Protein AF-A0A4V1CGV4-F1 (afdb_monomer)

pLDDT: mean 85.2, std 17.08, range [27.44, 98.31]

Solvent-accessible surface area (backbone atoms only — not comparable to full-atom values): 11098 Å² total; per-residue (Å²): 136,81,86,70,86,63,87,58,77,38,69,52,77,80,67,78,59,68,70,63,53,83,72,56,55,77,85,48,40,66,44,45,34,58,53,52,54,77,68,88,42,55,67,52,43,20,53,60,32,43,80,71,72,25,55,50,67,65,35,46,76,41,37,68,57,47,49,51,49,44,53,25,51,51,46,49,18,20,52,50,57,74,44,88,54,81,73,57,38,59,52,21,51,51,54,46,53,51,50,46,60,73,43,56,57,37,82,41,85,52,100,91,43,80,41,59,42,42,53,89,70,38,64,60,30,46,41,52,28,39,49,50,48,29,53,77,69,67,49,41,66,28,35,23,28,21,68,48,91,70,42,55,42,45,37,59,40,58,51,94,81,54,72,71,58,48,73,35,60,80,59,54,40,44,52,52,53,51,52,55,52,53,71,70,66,61,73,83,81,80,82,82,130

Secondary structure (DSSP, 8-state):
----------S-GGGT--SS-TT--GGGHHHHHHHHS---SHHHHHHHHHHTT--HHHHHHHHHHHHHHHHHHHHHHHHHTT---HHHHHHHHHHHHHHHHHTT-EEEEETTEEEEEPPTT-HHHHHHHHHHHHHHTT-GGGEEE-S-TTT--EEE--STTS---SS-IIIIIHHHHHHHHHHHSPPP-----

Foldseek 3Di:
DDPPPPDQCPVVVVVPDDLADPQDDPLLSLLSNLLQDDLPDLVSQLVSLVVVVFDSVLSSVCSVLSVLLSVLLLVVQAVLLVNDDPPSNVVSVVSLVVVCVVQVWDWDQDPVGIFTDGDPRDPSSSSSRSCVVCVVVVQSSQFHQAPPPSHRGTHGQSDPVSPDRHRDCVPSVVVVVVVVVVVVPDDDDDDDD

Nearest PDB structures (foldseek):
  3h0n-assembly1_A-2  TM=5.886E-01  e=2.529E-06  Jannaschia sp. CCS1
  8k5a-assembly1_G  TM=2.350E-01  e=1.526E-01  Escherichia phage T4
  5t7z-assembly1_A  TM=4.715E-01  e=3.543E+00  Sorangium cellulosum

Sequence (193 aa):
MRYLLYVFTGNIKGTGMPEHREGTPTELRDLESFLWCDFDTTAAWRKWSEQRRFDSHAAEASFKEAGEVQRALRQLEASNNGITASADVSKAMTTLNHAIEQHALRPRITADGVRMHAGPGDAVGHVLQIAIQAMTTCAWPRFKLCRDPACRASFFDASKNGSKIWCSMELCGSRNKMRRHRGKAAPPTQDVV

Radius of gyration: 18.89 Å; Cα contacts (8 Å, |Δi|>4): 229; chains: 1; bounding box: 39×61×54 Å

Structure (mmCIF, N/CA/C/O backbone):
data_AF-A0A4V1CGV4-F1
#
_entry.id   AF-A0A4V1CGV4-F1
#
loop_
_atom_site.group_PDB
_atom_site.id
_atom_site.type_symbol
_atom_site.label_atom_id
_atom_site.label_alt_id
_atom_site.label_comp_id
_atom_site.label_asym_id
_atom_site.label_entity_id
_atom_site.label_seq_id
_atom_site.pdbx_PDB_ins_code
_atom_site.Cartn_x
_atom_site.Cartn_y
_atom_site.Cartn_z
_atom_site.occupancy
_atom_site.B_iso_or_equiv
_atom_site.auth_seq_id
_atom_site.auth_comp_id
_atom_site.auth_asym_id
_atom_site.auth_atom_id
_atom_site.pdbx_PDB_model_num
ATOM 1 N N . MET A 1 1 ? -7.843 25.648 -1.197 1.00 30.56 1 MET A N 1
ATOM 2 C CA . MET A 1 1 ? -7.750 24.837 0.039 1.00 30.56 1 MET A CA 1
ATOM 3 C C . MET A 1 1 ? -6.944 23.581 -0.265 1.00 30.56 1 MET A C 1
ATOM 5 O O . MET A 1 1 ? -7.449 22.688 -0.928 1.00 30.56 1 MET A O 1
ATOM 9 N N . ARG A 1 2 ? -5.656 23.564 0.103 1.00 27.44 2 ARG A N 1
ATOM 10 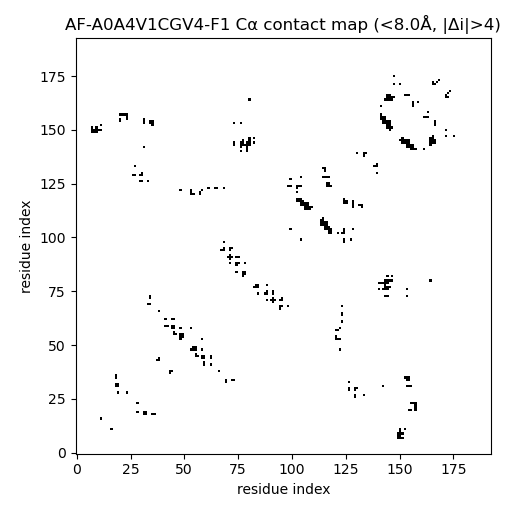C CA . ARG A 1 2 ? -4.752 22.420 -0.089 1.00 27.44 2 ARG A CA 1
ATOM 11 C C . ARG A 1 2 ? -4.984 21.437 1.061 1.00 27.44 2 ARG A C 1
ATOM 13 O O . ARG A 1 2 ? -4.599 21.748 2.184 1.00 27.44 2 ARG A O 1
ATOM 20 N N . TYR A 1 3 ? -5.589 20.280 0.794 1.00 28.45 3 TYR A N 1
ATOM 21 C CA . TYR A 1 3 ? -5.520 19.134 1.704 1.00 28.45 3 TYR A CA 1
ATOM 22 C C . TYR A 1 3 ? -4.088 18.610 1.674 1.00 28.45 3 TYR A C 1
ATOM 24 O O . TYR A 1 3 ? -3.718 17.715 0.920 1.00 28.45 3 TYR A O 1
ATOM 32 N N . LEU A 1 4 ? -3.237 19.265 2.455 1.00 32.44 4 LEU A N 1
ATOM 33 C CA . LEU A 1 4 ? -1.953 18.718 2.816 1.00 32.44 4 LEU A CA 1
ATOM 34 C C . LEU A 1 4 ? -2.239 17.515 3.713 1.00 32.44 4 LEU A C 1
ATOM 36 O O . LEU A 1 4 ? -2.450 17.657 4.916 1.00 32.44 4 LEU A O 1
ATOM 40 N N . LEU A 1 5 ? -2.158 16.321 3.131 1.00 36.44 5 LEU A N 1
ATOM 41 C CA . LEU A 1 5 ? -1.553 15.172 3.802 1.00 36.44 5 LEU A CA 1
ATOM 42 C C . LEU A 1 5 ? -0.088 15.542 4.106 1.00 36.44 5 LEU A C 1
ATOM 44 O O . LEU A 1 5 ? 0.846 14.992 3.531 1.00 36.44 5 LEU A O 1
ATOM 48 N N . TYR A 1 6 ? 0.111 16.571 4.937 1.00 34.34 6 TYR A N 1
ATOM 49 C CA . TYR A 1 6 ? 1.400 16.907 5.504 1.00 34.34 6 TYR A CA 1
ATOM 50 C C . TYR A 1 6 ? 1.761 15.702 6.352 1.00 34.34 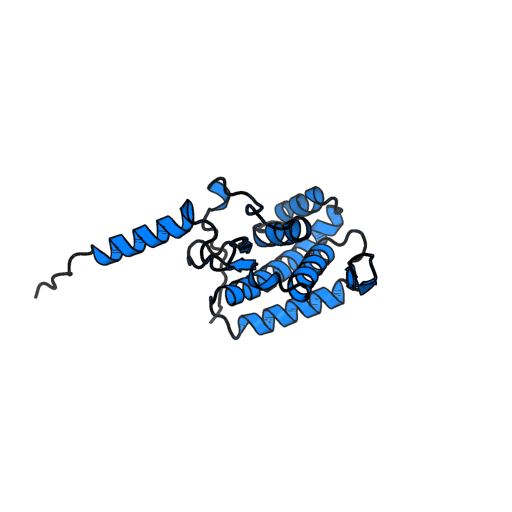6 TYR A C 1
ATOM 52 O O . TYR A 1 6 ? 1.044 15.369 7.296 1.00 34.34 6 TYR A O 1
ATOM 60 N N . VAL A 1 7 ? 2.833 15.041 5.929 1.00 38.91 7 VAL A N 1
ATOM 61 C CA . VAL A 1 7 ? 3.749 14.228 6.721 1.00 38.91 7 VAL A CA 1
ATOM 62 C C . VAL A 1 7 ? 3.581 14.544 8.209 1.00 38.91 7 VAL A C 1
ATOM 64 O O . VAL A 1 7 ? 4.165 15.486 8.732 1.00 38.91 7 VAL A O 1
ATOM 67 N N . PHE A 1 8 ? 2.727 13.784 8.887 1.00 35.81 8 PHE A N 1
ATOM 68 C CA . PHE A 1 8 ? 2.701 13.735 10.338 1.00 35.81 8 PHE A CA 1
ATOM 69 C C . PHE A 1 8 ? 3.146 12.337 10.708 1.00 35.81 8 PHE A C 1
ATOM 71 O O . PHE A 1 8 ? 2.354 11.418 10.917 1.00 35.81 8 PHE A O 1
ATOM 78 N N . THR A 1 9 ? 4.467 12.213 10.763 1.00 41.56 9 THR A N 1
ATOM 79 C CA . THR A 1 9 ? 5.202 11.215 11.523 1.00 41.56 9 THR A CA 1
ATOM 80 C C . THR A 1 9 ? 4.837 11.385 12.998 1.00 41.56 9 THR A C 1
ATOM 82 O O . THR A 1 9 ? 5.609 11.858 13.829 1.00 41.56 9 THR A O 1
ATOM 85 N N . GLY A 1 10 ? 3.630 10.962 13.384 1.00 39.31 10 GLY A N 1
ATOM 86 C CA . GLY A 1 10 ? 3.496 10.411 14.724 1.00 39.31 10 GLY A CA 1
ATOM 87 C C . GLY A 1 10 ? 4.587 9.354 14.809 1.00 39.31 10 GLY A C 1
ATOM 88 O O . GLY A 1 10 ? 4.567 8.429 14.012 1.00 39.31 10 GLY A O 1
ATOM 89 N N . ASN A 1 11 ? 5.600 9.560 15.645 1.0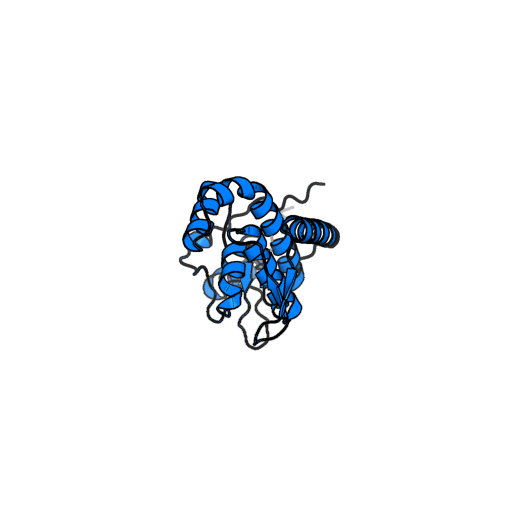0 46.00 11 ASN A N 1
ATOM 90 C CA . ASN A 1 11 ? 6.844 8.792 15.676 1.00 46.00 11 ASN A CA 1
ATOM 91 C C . ASN A 1 11 ? 6.617 7.358 16.205 1.00 46.00 11 ASN A C 1
ATOM 93 O O . ASN A 1 11 ? 7.129 6.959 17.242 1.00 46.00 11 ASN A O 1
ATOM 97 N N . ILE A 1 12 ? 5.771 6.587 15.524 1.00 50.09 12 ILE A N 1
ATOM 98 C CA . ILE A 1 12 ? 5.452 5.187 15.815 1.00 50.09 12 ILE A CA 1
ATOM 99 C C . ILE A 1 12 ? 6.592 4.264 15.391 1.00 50.09 12 ILE A C 1
ATOM 101 O O . ILE A 1 12 ? 6.723 3.176 15.943 1.00 50.09 12 ILE A O 1
ATOM 105 N N . LYS A 1 13 ? 7.468 4.688 14.478 1.00 52.56 13 LYS A N 1
ATO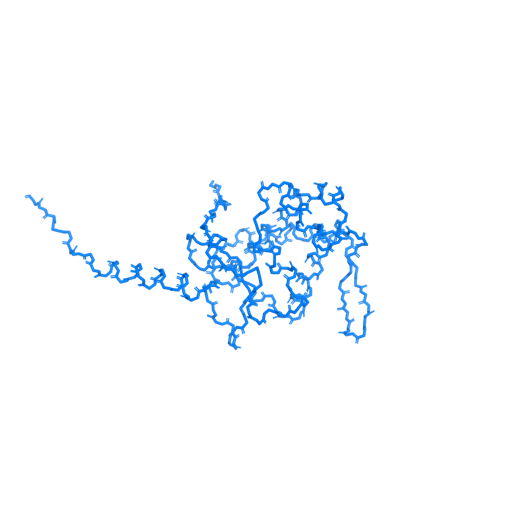M 106 C CA . LYS A 1 13 ? 8.669 3.914 14.137 1.00 52.56 13 LYS A CA 1
ATOM 107 C C . LYS A 1 13 ? 9.662 3.830 15.295 1.00 52.56 13 LYS A C 1
ATOM 109 O O . LYS A 1 13 ? 10.283 2.791 15.471 1.00 52.56 13 LYS A O 1
ATOM 114 N N . GLY A 1 14 ? 9.724 4.853 16.152 1.00 50.41 14 GLY A N 1
ATOM 115 C CA . GLY A 1 14 ? 10.501 4.822 17.395 1.00 50.41 14 GLY A CA 1
ATO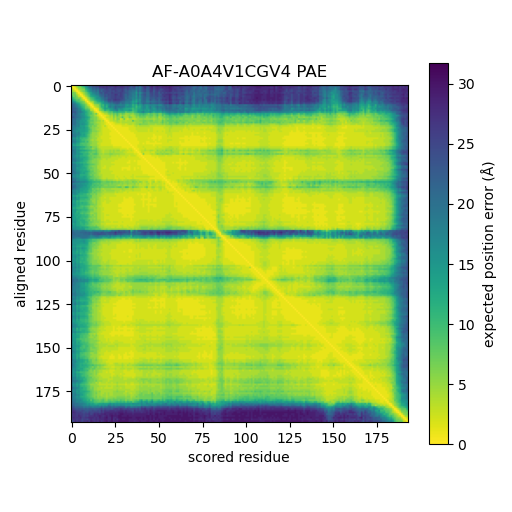M 116 C C . GLY A 1 14 ? 9.898 3.966 18.520 1.00 50.41 14 GLY A C 1
ATOM 117 O O . GLY A 1 14 ? 10.511 3.851 19.573 1.00 50.41 14 GLY A O 1
ATOM 118 N N . THR A 1 15 ? 8.713 3.367 18.331 1.00 55.69 15 THR A N 1
ATOM 119 C CA . THR A 1 15 ? 8.006 2.606 19.388 1.00 55.69 15 THR A CA 1
ATOM 120 C C . THR A 1 15 ? 8.271 1.097 19.367 1.00 55.69 15 THR A C 1
ATOM 122 O O . THR A 1 15 ? 7.591 0.355 20.068 1.00 55.69 15 THR A O 1
ATOM 125 N N . GLY A 1 16 ? 9.229 0.624 18.558 1.00 61.12 16 GLY A N 1
ATOM 126 C CA . GLY A 1 16 ? 9.541 -0.810 18.433 1.00 61.12 16 GLY A CA 1
ATOM 127 C C . GLY A 1 16 ? 8.468 -1.617 17.694 1.00 61.12 16 GLY A C 1
ATOM 128 O O . GLY A 1 16 ? 8.422 -2.840 17.787 1.00 61.12 16 GLY A O 1
ATOM 129 N N . MET A 1 17 ? 7.580 -0.936 16.971 1.00 68.25 17 MET A N 1
ATOM 130 C CA . MET A 1 17 ? 6.478 -1.573 16.271 1.00 68.25 17 MET A CA 1
ATOM 131 C C . MET A 1 17 ? 6.982 -2.275 14.996 1.00 68.25 17 MET A C 1
ATOM 133 O O . MET A 1 17 ? 7.655 -1.620 14.195 1.00 68.25 17 MET A O 1
ATOM 137 N N . PRO A 1 18 ? 6.669 -3.571 14.781 1.00 74.19 18 PRO A N 1
ATOM 138 C CA . PRO A 1 18 ? 7.222 -4.311 13.654 1.00 74.19 18 PRO A CA 1
ATOM 139 C C . PRO A 1 18 ? 6.697 -3.775 12.319 1.00 74.19 18 PRO A C 1
ATOM 141 O O . PRO A 1 18 ? 5.576 -3.263 12.232 1.00 74.19 18 PRO A O 1
ATOM 144 N N . GLU A 1 19 ? 7.528 -3.924 11.285 1.00 74.44 19 GLU A N 1
ATOM 145 C CA . GLU A 1 19 ? 7.207 -3.598 9.890 1.00 74.44 19 GLU A CA 1
ATOM 146 C C . GLU A 1 19 ? 5.991 -4.387 9.395 1.00 74.44 19 GLU A C 1
ATOM 148 O O . GLU A 1 19 ? 5.113 -3.819 8.751 1.00 74.44 19 GLU A O 1
ATOM 153 N N . HIS A 1 20 ? 5.898 -5.667 9.772 1.00 83.50 20 HIS A N 1
ATOM 154 C CA . HIS A 1 20 ? 4.748 -6.515 9.474 1.00 83.50 20 HIS A CA 1
ATOM 155 C C . HIS A 1 20 ? 3.902 -6.758 10.712 1.00 83.50 20 HIS A C 1
ATOM 157 O O . HIS A 1 20 ? 4.421 -7.027 11.801 1.00 83.50 20 HIS A O 1
ATOM 163 N N . ARG A 1 21 ? 2.581 -6.712 10.543 1.00 83.12 21 ARG A N 1
ATOM 164 C CA . ARG A 1 21 ? 1.657 -7.092 11.611 1.00 83.12 21 ARG A CA 1
ATOM 165 C C . ARG A 1 21 ? 1.650 -8.604 11.754 1.00 83.12 21 ARG A C 1
ATOM 167 O O . ARG A 1 21 ? 1.748 -9.353 10.782 1.00 83.12 21 ARG A O 1
ATOM 174 N N . GLU A 1 22 ? 1.497 -9.056 12.992 1.00 84.75 22 GLU A N 1
ATOM 175 C CA . GLU A 1 22 ? 1.228 -10.463 13.244 1.00 84.75 22 GLU A CA 1
ATOM 176 C C . GLU A 1 22 ? -0.024 -10.887 12.459 1.00 84.75 22 GLU A C 1
ATOM 178 O O . GLU A 1 22 ? -1.073 -10.240 12.539 1.00 84.75 22 GLU A O 1
ATOM 183 N N . GLY A 1 23 ? 0.115 -11.954 11.670 1.00 88.94 23 GLY A N 1
ATOM 184 C CA . GLY A 1 23 ? -0.954 -12.485 10.829 1.00 88.94 23 GLY A CA 1
ATOM 185 C C . GLY A 1 23 ? -1.069 -11.877 9.427 1.00 88.94 23 GLY A C 1
ATOM 186 O O . GLY A 1 23 ? -1.968 -12.288 8.697 1.00 88.94 23 GLY A O 1
ATOM 187 N N . THR A 1 24 ? -0.189 -10.956 9.007 1.00 93.88 24 THR A N 1
ATOM 188 C CA . THR A 1 24 ? -0.139 -10.535 7.595 1.00 93.88 24 THR A CA 1
ATOM 189 C C . THR A 1 24 ? 0.343 -11.697 6.711 1.00 93.88 24 THR A C 1
ATOM 191 O O . THR A 1 24 ? 1.456 -12.203 6.943 1.00 93.88 24 THR A O 1
ATOM 194 N N . PRO A 1 25 ? -0.445 -12.115 5.694 1.00 95.50 25 PRO A N 1
ATOM 195 C CA . PRO A 1 25 ? -0.035 -13.136 4.732 1.00 95.50 25 PRO A CA 1
ATOM 196 C C . PRO A 1 25 ? 1.287 -12.772 4.058 1.00 95.50 25 PRO A C 1
ATOM 198 O O . PRO A 1 25 ? 1.520 -11.607 3.731 1.00 95.50 25 PRO A O 1
ATOM 201 N N . THR A 1 26 ? 2.169 -13.752 3.868 1.00 94.31 26 THR A N 1
ATOM 202 C CA . THR A 1 26 ? 3.540 -13.524 3.384 1.00 94.31 26 THR A CA 1
ATOM 203 C C . THR A 1 26 ? 3.561 -12.812 2.032 1.00 94.31 26 THR A C 1
ATOM 205 O O . THR A 1 26 ? 4.351 -11.895 1.834 1.00 94.31 26 THR A O 1
ATOM 208 N N . GLU A 1 27 ? 2.646 -13.167 1.138 1.00 93.25 27 GLU A N 1
ATOM 209 C CA . GLU A 1 27 ? 2.471 -12.578 -0.188 1.00 93.25 27 GLU A CA 1
ATOM 210 C C . GLU A 1 27 ? 2.030 -11.104 -0.166 1.00 93.25 27 GLU A C 1
ATOM 212 O O . GLU A 1 27 ? 2.154 -10.413 -1.171 1.00 93.25 27 GLU A O 1
ATOM 217 N N . LEU A 1 28 ? 1.550 -10.603 0.977 1.00 96.69 28 LEU A N 1
ATOM 218 C CA . LEU A 1 28 ? 1.101 -9.221 1.172 1.00 96.69 28 LEU A CA 1
ATOM 219 C C . LEU A 1 28 ? 2.104 -8.363 1.959 1.00 96.69 28 LEU A C 1
ATOM 221 O O . LEU A 1 28 ? 1.916 -7.151 2.085 1.00 96.69 28 LEU A O 1
ATOM 225 N N . ARG A 1 29 ? 3.169 -8.969 2.497 1.00 95.50 29 ARG A N 1
ATOM 226 C CA . ARG A 1 29 ? 4.108 -8.305 3.413 1.00 95.50 29 ARG A CA 1
ATOM 227 C C . ARG A 1 29 ? 4.862 -7.152 2.773 1.00 95.50 29 ARG A C 1
ATOM 229 O O . ARG A 1 29 ? 5.025 -6.122 3.416 1.00 95.50 29 ARG A O 1
ATOM 236 N N . ASP A 1 30 ? 5.278 -7.285 1.519 1.00 96.25 30 ASP A N 1
ATOM 237 C CA . ASP A 1 30 ? 5.987 -6.205 0.827 1.00 96.25 30 ASP A CA 1
ATOM 238 C C . ASP A 1 30 ? 5.107 -4.979 0.605 1.00 96.25 30 ASP A C 1
ATOM 240 O O . ASP A 1 30 ? 5.575 -3.858 0.786 1.00 96.25 30 ASP A O 1
ATOM 244 N N . LEU A 1 31 ? 3.822 -5.178 0.306 1.00 97.75 31 LEU A N 1
ATOM 245 C CA . LEU A 1 31 ? 2.863 -4.083 0.228 1.00 97.75 31 LEU A CA 1
ATOM 246 C C . LEU A 1 31 ? 2.642 -3.439 1.601 1.00 97.75 31 LEU A C 1
ATOM 248 O O . LEU A 1 31 ? 2.660 -2.217 1.708 1.00 97.75 31 LEU A O 1
ATOM 252 N N . GLU A 1 32 ? 2.476 -4.237 2.661 1.00 95.38 32 GLU A N 1
ATOM 253 C CA . GLU A 1 32 ? 2.348 -3.698 4.021 1.00 95.38 32 GLU A CA 1
ATOM 254 C C . GLU A 1 32 ? 3.580 -2.878 4.423 1.00 95.38 32 GLU A C 1
ATOM 256 O O . GLU A 1 32 ? 3.438 -1.754 4.900 1.00 95.38 32 GLU A O 1
ATOM 261 N N . SER A 1 33 ? 4.777 -3.411 4.183 1.00 94.50 33 SER A N 1
ATOM 262 C CA . SER A 1 33 ? 6.041 -2.713 4.418 1.00 94.50 33 SER A CA 1
ATOM 263 C C . SER A 1 33 ? 6.121 -1.408 3.641 1.00 94.50 33 SER A C 1
ATOM 265 O O . SER A 1 33 ? 6.412 -0.360 4.216 1.00 94.50 33 SER A O 1
ATOM 267 N N . PHE A 1 34 ? 5.828 -1.460 2.340 1.00 96.38 34 PHE A N 1
ATOM 268 C CA . PHE A 1 34 ? 5.840 -0.290 1.481 1.00 96.38 34 PHE A CA 1
ATOM 269 C C . PHE A 1 34 ? 4.925 0.805 2.028 1.00 96.38 34 PHE A C 1
ATOM 271 O O . PHE A 1 34 ? 5.336 1.954 2.096 1.00 96.38 34 PHE A O 1
ATOM 278 N N . LEU A 1 35 ? 3.711 0.465 2.462 1.00 94.81 35 LEU A N 1
ATOM 279 C CA . LEU A 1 35 ? 2.740 1.424 2.999 1.00 94.81 35 LEU A CA 1
ATOM 280 C C . LEU A 1 35 ? 3.111 1.921 4.405 1.00 94.81 35 LEU A C 1
ATOM 282 O O . LEU A 1 35 ? 2.800 3.056 4.769 1.00 94.81 35 LEU A O 1
ATOM 286 N N . TRP A 1 36 ? 3.788 1.079 5.187 1.00 90.19 36 TRP A N 1
ATOM 287 C CA . TRP A 1 36 ? 4.284 1.375 6.529 1.00 90.19 36 TRP A CA 1
ATOM 288 C C . TRP A 1 36 ? 5.511 2.304 6.540 1.00 90.19 36 TRP A C 1
ATOM 290 O O . TRP A 1 36 ? 5.672 3.129 7.448 1.00 90.19 36 TRP A O 1
ATOM 300 N N . CYS A 1 37 ? 6.405 2.164 5.562 1.00 87.81 37 CYS A N 1
ATOM 301 C CA . CYS A 1 37 ? 7.614 2.970 5.442 1.00 87.81 37 CYS A CA 1
ATOM 302 C C . CYS A 1 37 ? 7.302 4.445 5.121 1.00 87.81 37 CYS A C 1
ATOM 304 O O . CYS A 1 37 ? 6.250 4.797 4.610 1.00 87.81 37 CYS A O 1
ATOM 306 N N . ASP A 1 38 ? 8.247 5.330 5.436 1.00 82.62 38 ASP A N 1
ATOM 307 C CA . ASP A 1 38 ? 8.175 6.763 5.128 1.00 82.62 38 ASP A CA 1
ATOM 308 C C . ASP A 1 38 ? 9.345 6.964 4.180 1.00 82.62 38 ASP A C 1
ATOM 310 O O . ASP A 1 38 ? 10.506 6.803 4.571 1.00 82.62 38 ASP A O 1
ATOM 314 N N . PHE A 1 39 ? 9.032 7.202 2.915 1.00 86.19 39 PHE A N 1
ATOM 315 C CA . PHE A 1 39 ? 10.027 7.431 1.880 1.00 86.19 39 PHE A CA 1
ATOM 316 C C . PHE A 1 39 ? 10.290 8.930 1.763 1.00 86.19 39 PHE A C 1
ATOM 318 O O . PHE A 1 39 ? 10.023 9.550 0.740 1.00 86.19 39 PHE A O 1
ATOM 325 N N . ASP A 1 40 ? 10.814 9.515 2.840 1.00 83.62 40 ASP A N 1
ATOM 326 C CA . ASP A 1 40 ? 11.127 10.949 2.897 1.00 83.62 40 ASP A CA 1
ATOM 327 C C . ASP A 1 40 ? 12.429 11.289 2.151 1.00 83.62 40 ASP A C 1
ATOM 329 O O . ASP A 1 40 ? 12.727 12.452 1.890 1.00 83.62 40 ASP A O 1
ATOM 333 N N . THR A 1 41 ? 13.221 10.269 1.802 1.00 89.06 41 THR A N 1
ATOM 334 C CA . THR A 1 41 ? 14.487 10.415 1.079 1.00 89.06 41 THR A CA 1
ATOM 335 C C . THR A 1 41 ? 14.669 9.305 0.051 1.00 89.06 41 THR A C 1
ATOM 337 O O . THR A 1 41 ? 14.264 8.159 0.273 1.00 89.06 41 THR A O 1
ATOM 340 N N . THR A 1 42 ? 15.385 9.616 -1.029 1.00 92.25 42 THR A N 1
ATOM 341 C CA . THR A 1 42 ? 15.827 8.634 -2.029 1.00 92.25 42 THR A CA 1
ATOM 342 C C . THR A 1 42 ? 16.607 7.482 -1.392 1.00 92.25 42 THR A C 1
ATOM 344 O O . THR A 1 42 ? 16.447 6.331 -1.783 1.00 92.25 42 THR A O 1
ATOM 347 N N . ALA A 1 43 ? 17.410 7.760 -0.357 1.00 91.19 43 ALA A N 1
ATOM 348 C CA . ALA A 1 43 ? 18.179 6.738 0.351 1.00 91.19 43 ALA A CA 1
ATOM 349 C C . ALA A 1 43 ? 17.293 5.717 1.083 1.00 91.19 43 ALA A C 1
ATOM 351 O O . ALA A 1 43 ? 17.604 4.526 1.077 1.00 91.19 43 ALA A O 1
ATOM 352 N N . ALA A 1 44 ? 16.179 6.158 1.678 1.00 90.31 44 ALA A N 1
ATOM 353 C CA . ALA A 1 44 ? 15.222 5.257 2.318 1.00 90.31 44 ALA A CA 1
ATOM 354 C C . ALA A 1 44 ? 14.561 4.318 1.296 1.00 90.31 44 ALA A C 1
ATOM 356 O O . ALA A 1 44 ? 14.441 3.120 1.551 1.00 90.31 44 ALA A O 1
ATOM 357 N N . TRP A 1 45 ? 14.187 4.846 0.127 1.00 93.44 45 TRP A N 1
ATOM 358 C CA . TRP A 1 45 ? 13.622 4.051 -0.966 1.00 93.44 45 TRP A CA 1
ATOM 359 C C . TRP A 1 45 ? 14.630 3.061 -1.558 1.00 93.44 45 TRP A C 1
ATOM 361 O O . TRP A 1 45 ? 14.312 1.881 -1.721 1.00 93.44 45 TRP A O 1
ATOM 371 N N . ARG A 1 46 ? 15.870 3.505 -1.797 1.00 93.88 46 ARG A N 1
ATOM 372 C CA . ARG A 1 46 ? 16.963 2.646 -2.270 1.00 93.88 46 ARG A CA 1
ATOM 373 C C . ARG A 1 46 ? 17.183 1.463 -1.329 1.00 93.88 46 ARG A C 1
ATOM 375 O O . ARG A 1 46 ? 17.154 0.319 -1.765 1.00 93.88 46 ARG A O 1
ATOM 382 N N . LYS A 1 47 ? 17.290 1.731 -0.024 1.00 92.19 47 LYS A N 1
ATOM 383 C CA . LYS A 1 47 ? 17.469 0.693 1.000 1.00 92.19 47 LYS A CA 1
ATOM 384 C C . LYS A 1 47 ? 16.314 -0.314 1.021 1.00 92.19 47 LYS A C 1
ATOM 386 O O . LYS A 1 47 ? 16.551 -1.516 1.101 1.00 92.19 47 LYS A O 1
ATOM 391 N N . TRP A 1 48 ? 15.069 0.163 0.958 1.00 93.56 48 TRP A N 1
ATOM 392 C CA . TRP A 1 48 ? 13.886 -0.707 0.919 1.00 93.56 48 TRP A CA 1
ATOM 393 C C . TRP A 1 48 ? 13.878 -1.613 -0.318 1.00 93.56 48 TRP A C 1
ATOM 395 O O . TRP A 1 48 ? 13.503 -2.785 -0.225 1.00 93.56 48 TRP A O 1
ATOM 405 N N . SER A 1 49 ? 14.334 -1.075 -1.451 1.00 95.19 49 SER A N 1
ATOM 406 C CA . SER A 1 49 ? 14.431 -1.775 -2.732 1.00 95.19 49 SER A CA 1
ATOM 407 C C . SER A 1 49 ? 15.541 -2.833 -2.719 1.00 95.19 49 SER A C 1
ATOM 409 O O . SER A 1 49 ? 15.305 -3.980 -3.093 1.00 95.19 49 SER A O 1
ATOM 411 N N . GLU A 1 50 ? 16.720 -2.500 -2.188 1.00 94.25 50 GLU A N 1
ATOM 412 C CA . GLU A 1 50 ? 17.856 -3.424 -2.031 1.00 94.25 50 GLU A CA 1
ATOM 413 C C . GLU A 1 50 ? 17.514 -4.620 -1.132 1.00 94.25 50 GLU A C 1
ATOM 415 O O . GLU A 1 50 ? 17.848 -5.761 -1.453 1.00 94.25 50 GLU A O 1
ATOM 420 N N . GLN A 1 51 ? 16.783 -4.395 -0.033 1.00 93.12 51 GLN A N 1
ATOM 421 C CA . GLN A 1 51 ? 16.303 -5.469 0.851 1.00 93.12 51 GLN A CA 1
ATOM 422 C C . GLN A 1 51 ? 15.399 -6.478 0.124 1.00 93.12 51 GLN A C 1
ATOM 424 O O . GLN A 1 51 ? 15.313 -7.637 0.531 1.00 93.12 51 GLN A O 1
ATOM 429 N N . ARG A 1 52 ? 14.766 -6.050 -0.973 1.00 94.25 52 ARG A N 1
ATOM 430 C CA . ARG A 1 52 ? 13.925 -6.862 -1.867 1.00 94.25 52 ARG A CA 1
ATOM 431 C C . ARG A 1 52 ? 14.649 -7.299 -3.135 1.00 94.25 52 ARG A C 1
ATOM 433 O O . ARG A 1 52 ? 14.034 -7.896 -4.012 1.00 94.25 52 ARG A O 1
ATOM 440 N N . ARG A 1 53 ? 15.968 -7.080 -3.187 1.00 94.38 53 ARG A N 1
ATOM 441 C CA . ARG A 1 53 ? 16.867 -7.471 -4.280 1.00 94.38 53 ARG A CA 1
ATOM 442 C C . ARG A 1 53 ? 16.578 -6.751 -5.602 1.00 94.38 53 ARG A C 1
ATOM 444 O O . ARG A 1 53 ? 16.907 -7.279 -6.661 1.00 94.38 53 ARG A O 1
ATOM 451 N N . PHE A 1 54 ? 15.987 -5.559 -5.545 1.00 94.12 54 PHE A N 1
ATOM 452 C CA . PHE A 1 54 ? 15.917 -4.663 -6.697 1.00 94.12 54 PHE A CA 1
ATOM 453 C C . PHE A 1 54 ? 17.227 -3.889 -6.855 1.00 94.12 54 PHE A C 1
ATOM 455 O O . PHE A 1 54 ? 17.916 -3.610 -5.872 1.00 94.12 54 PHE A O 1
ATOM 462 N N . ASP 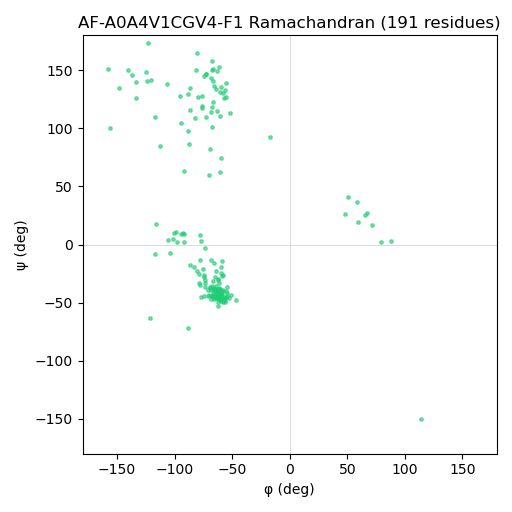A 1 55 ? 17.554 -3.536 -8.099 1.00 93.38 55 ASP A N 1
ATOM 463 C CA . ASP A 1 55 ? 18.722 -2.715 -8.407 1.00 93.38 55 ASP A CA 1
ATOM 464 C C . ASP A 1 55 ? 18.588 -1.315 -7.792 1.00 93.38 55 ASP A C 1
ATOM 466 O O . ASP A 1 55 ? 17.547 -0.659 -7.886 1.00 93.38 55 ASP A O 1
ATOM 470 N N . SER A 1 56 ? 19.655 -0.853 -7.148 1.00 81.25 56 SER A N 1
ATOM 471 C CA . SER A 1 56 ? 19.640 0.373 -6.357 1.00 81.25 56 SER A CA 1
ATOM 472 C C . SER A 1 56 ? 19.626 1.643 -7.214 1.00 81.25 56 SER A C 1
ATOM 474 O O . SER A 1 56 ? 19.067 2.660 -6.793 1.00 81.25 56 SER A O 1
ATOM 476 N N . HIS A 1 57 ? 20.181 1.586 -8.427 1.00 82.50 57 HIS A N 1
ATOM 477 C CA . HIS A 1 57 ? 20.191 2.703 -9.365 1.00 82.50 57 HIS A CA 1
ATOM 478 C C . HIS A 1 57 ? 18.824 2.870 -10.040 1.00 82.50 57 HIS A C 1
ATOM 480 O O . HIS A 1 57 ? 18.277 3.975 -10.075 1.00 82.50 57 HIS A O 1
ATOM 486 N N . ALA A 1 58 ? 18.219 1.765 -10.487 1.00 85.44 58 ALA A N 1
ATOM 487 C CA . ALA A 1 58 ? 16.849 1.753 -10.999 1.00 85.44 58 ALA A CA 1
ATOM 488 C C . ALA A 1 58 ? 15.833 2.189 -9.923 1.00 85.44 58 ALA A C 1
ATOM 490 O O . ALA A 1 58 ? 14.890 2.936 -10.202 1.00 85.44 58 ALA A O 1
ATOM 491 N N . ALA A 1 59 ? 16.050 1.785 -8.666 1.00 85.38 59 ALA A N 1
ATOM 492 C CA . ALA A 1 59 ? 15.252 2.253 -7.539 1.00 85.38 59 ALA A CA 1
ATOM 493 C C . ALA A 1 59 ? 15.379 3.772 -7.350 1.00 85.38 59 ALA A C 1
ATOM 495 O O . ALA A 1 59 ? 14.376 4.474 -7.280 1.00 85.38 59 ALA A O 1
ATOM 496 N N . GLU A 1 60 ? 16.590 4.324 -7.317 1.00 89.25 60 GLU A N 1
ATOM 497 C CA . GLU A 1 60 ? 16.787 5.770 -7.169 1.00 89.25 60 GLU A CA 1
ATOM 498 C C . GLU A 1 60 ? 16.033 6.592 -8.227 1.00 89.25 60 GLU A C 1
ATOM 500 O O . GLU A 1 60 ? 15.368 7.570 -7.873 1.00 89.25 60 GLU A O 1
ATOM 505 N N . ALA A 1 61 ? 16.042 6.151 -9.488 1.00 91.75 61 ALA A N 1
ATOM 506 C CA . ALA A 1 61 ? 15.307 6.805 -10.572 1.00 91.75 61 ALA A CA 1
ATOM 507 C C . ALA A 1 61 ? 13.775 6.809 -10.371 1.00 91.75 61 ALA A C 1
ATOM 509 O O . ALA A 1 61 ? 13.104 7.754 -10.786 1.00 91.75 61 ALA A O 1
ATOM 510 N N . SER A 1 62 ? 13.221 5.796 -9.698 1.00 93.94 62 SER A N 1
ATOM 511 C CA . SER A 1 62 ? 11.776 5.641 -9.451 1.00 93.94 62 SER A CA 1
ATOM 512 C C . SER A 1 62 ? 11.289 6.254 -8.129 1.00 93.94 62 SER A C 1
ATOM 514 O O . SER A 1 62 ? 10.100 6.193 -7.823 1.00 93.94 62 SER A O 1
ATOM 516 N N . PHE A 1 63 ? 12.158 6.903 -7.341 1.00 95.19 63 PHE A N 1
ATOM 517 C CA . PHE A 1 63 ? 11.813 7.422 -6.006 1.00 95.19 63 PHE A CA 1
ATOM 518 C C . PHE A 1 63 ? 10.566 8.320 -5.981 1.00 95.19 63 PHE A C 1
ATOM 520 O O . PHE A 1 63 ? 9.693 8.170 -5.121 1.00 95.19 63 PHE A O 1
ATOM 527 N N . LYS A 1 64 ? 10.471 9.268 -6.923 1.00 94.94 64 LYS A N 1
ATOM 528 C CA . LYS A 1 64 ? 9.354 10.222 -6.963 1.00 94.94 64 LYS A CA 1
ATOM 529 C C . LYS A 1 64 ? 8.022 9.506 -7.205 1.00 94.94 64 LYS A C 1
ATOM 531 O O . LYS A 1 64 ? 7.051 9.771 -6.496 1.00 94.94 64 LYS A O 1
ATOM 536 N N . GLU A 1 65 ? 8.007 8.598 -8.175 1.00 95.94 65 GLU A N 1
ATOM 537 C CA . GLU A 1 65 ? 6.845 7.790 -8.546 1.00 95.94 65 GLU A CA 1
ATOM 538 C C . GLU A 1 65 ? 6.445 6.839 -7.416 1.00 95.94 65 GLU A C 1
ATOM 540 O O . GLU A 1 65 ? 5.274 6.797 -7.042 1.00 95.94 65 GLU A O 1
ATOM 545 N N . ALA A 1 66 ? 7.412 6.177 -6.774 1.00 96.44 66 ALA A N 1
ATOM 546 C CA . ALA A 1 66 ? 7.168 5.350 -5.595 1.00 96.44 66 ALA A CA 1
ATOM 547 C C . ALA A 1 66 ? 6.436 6.142 -4.497 1.00 96.44 66 ALA A C 1
ATOM 549 O O . ALA A 1 66 ? 5.437 5.682 -3.945 1.00 96.44 66 ALA A O 1
ATOM 550 N N . GLY A 1 67 ? 6.858 7.381 -4.224 1.00 95.44 67 GLY A N 1
ATOM 551 C CA . GLY A 1 67 ? 6.163 8.257 -3.278 1.00 95.44 67 GLY A CA 1
ATOM 552 C C . GLY A 1 67 ? 4.742 8.646 -3.717 1.00 95.44 67 GLY A C 1
ATOM 553 O O . GLY A 1 67 ? 3.851 8.782 -2.876 1.00 95.44 67 GLY A O 1
ATOM 554 N N . GLU A 1 68 ? 4.502 8.837 -5.016 1.00 95.62 68 GLU A N 1
ATOM 555 C CA . GLU A 1 68 ? 3.168 9.122 -5.568 1.00 95.62 68 GLU A CA 1
ATOM 556 C C . GLU A 1 68 ? 2.231 7.914 -5.445 1.00 95.62 68 GLU A C 1
ATOM 558 O O . GLU A 1 68 ? 1.121 8.061 -4.922 1.00 95.62 68 GLU A O 1
ATOM 563 N N . VAL A 1 69 ? 2.708 6.721 -5.810 1.00 97.69 69 VAL A N 1
ATOM 564 C CA . VAL A 1 69 ? 1.994 5.446 -5.644 1.00 97.69 69 VAL A CA 1
ATOM 565 C C . VAL A 1 69 ? 1.689 5.181 -4.169 1.00 97.69 69 VAL A C 1
ATOM 567 O O . VAL A 1 69 ? 0.551 4.856 -3.827 1.00 97.69 69 VAL A O 1
ATOM 570 N N . GLN A 1 70 ? 2.654 5.391 -3.268 1.00 96.38 70 GLN A N 1
ATOM 571 C CA . GLN A 1 70 ? 2.451 5.210 -1.829 1.00 96.38 70 GLN A CA 1
ATOM 572 C C . GLN A 1 70 ? 1.343 6.117 -1.290 1.00 96.38 70 GLN A C 1
ATOM 574 O O . GLN A 1 70 ? 0.439 5.649 -0.596 1.00 96.38 70 GLN A O 1
ATOM 579 N N . ARG A 1 71 ? 1.374 7.413 -1.624 1.00 93.75 71 ARG A N 1
ATOM 580 C CA . ARG A 1 71 ? 0.332 8.358 -1.196 1.00 93.75 71 ARG A CA 1
ATOM 581 C C . ARG A 1 71 ? -1.038 7.976 -1.747 1.00 93.75 71 ARG A C 1
ATOM 583 O O . ARG A 1 71 ? -2.019 8.045 -1.008 1.00 93.75 71 ARG A O 1
ATOM 590 N N . ALA A 1 72 ? -1.108 7.550 -3.008 1.00 95.00 72 ALA A N 1
ATOM 591 C CA . ALA A 1 72 ? -2.355 7.118 -3.626 1.00 95.00 72 ALA A CA 1
ATOM 592 C C . ALA A 1 72 ? -2.935 5.867 -2.939 1.00 95.00 72 ALA A C 1
ATOM 594 O O . ALA A 1 72 ? -4.111 5.854 -2.579 1.00 95.00 72 ALA A O 1
ATOM 595 N N . LEU A 1 73 ? -2.115 4.851 -2.657 1.00 96.50 73 LEU A N 1
ATOM 596 C CA . LEU A 1 73 ? -2.561 3.663 -1.922 1.00 96.50 73 LEU A CA 1
ATOM 597 C C . LEU A 1 73 ? -3.008 4.002 -0.491 1.00 96.50 73 LEU A C 1
ATOM 599 O O . LEU A 1 73 ? -4.080 3.567 -0.074 1.00 96.50 73 LEU A O 1
ATOM 603 N N . ARG A 1 74 ? -2.266 4.845 0.241 1.00 94.06 74 ARG A N 1
ATOM 604 C CA . ARG A 1 74 ? -2.653 5.281 1.600 1.00 94.06 74 ARG A CA 1
ATOM 605 C C . ARG A 1 74 ? -3.970 6.065 1.617 1.00 94.06 74 ARG A C 1
ATOM 607 O O . ARG A 1 74 ? -4.723 5.992 2.591 1.00 94.06 74 ARG A O 1
ATOM 614 N N . GLN A 1 75 ? -4.294 6.775 0.535 1.00 92.12 75 GLN A N 1
ATOM 615 C CA . GLN A 1 75 ? -5.590 7.439 0.371 1.00 92.12 75 GLN A CA 1
ATOM 616 C C . GLN A 1 75 ? -6.747 6.435 0.232 1.00 92.12 75 GLN A C 1
ATOM 618 O O . GLN A 1 75 ? -7.844 6.656 0.759 1.00 92.12 75 GLN A O 1
ATOM 623 N N . LEU A 1 76 ? -6.504 5.307 -0.435 1.00 94.12 76 LEU A N 1
ATOM 624 C CA . LEU A 1 76 ? -7.455 4.200 -0.500 1.00 94.12 76 LEU A CA 1
ATOM 625 C C . LEU A 1 76 ? -7.570 3.472 0.858 1.00 94.12 76 LEU A C 1
ATOM 627 O O . LEU A 1 76 ? -8.683 3.182 1.297 1.00 94.12 76 LEU A O 1
ATOM 631 N N . GLU A 1 77 ? -6.468 3.269 1.592 1.00 94.75 77 GLU A N 1
ATOM 632 C CA . GLU A 1 77 ? -6.488 2.693 2.954 1.00 94.75 77 GLU A CA 1
ATOM 633 C C . GLU A 1 77 ? -7.275 3.540 3.965 1.00 94.75 77 GLU A C 1
ATOM 635 O O . GLU A 1 77 ? -7.894 3.012 4.896 1.00 94.75 77 GLU A O 1
ATOM 640 N N . ALA A 1 78 ? -7.253 4.867 3.809 1.00 92.69 78 ALA A N 1
ATOM 641 C CA . ALA A 1 78 ? -8.069 5.772 4.612 1.00 92.69 78 ALA A CA 1
ATOM 642 C C . ALA A 1 78 ? -9.564 5.450 4.440 1.00 92.69 78 ALA A C 1
ATOM 644 O O . ALA A 1 78 ? -10.297 5.324 5.428 1.00 92.69 78 ALA A O 1
ATOM 645 N N . SER A 1 79 ? -9.990 5.212 3.197 1.00 91.06 79 SER A N 1
ATOM 646 C CA . SER A 1 79 ? -11.373 4.859 2.858 1.00 91.06 79 SER A CA 1
ATOM 647 C C . SER A 1 79 ? -11.784 3.513 3.456 1.00 91.06 79 SER A C 1
ATOM 649 O O . SER A 1 79 ? -12.867 3.411 4.032 1.00 91.06 79 SER A O 1
ATOM 651 N N . ASN A 1 80 ? -10.884 2.521 3.451 1.00 94.06 80 ASN A N 1
ATOM 652 C CA . ASN A 1 80 ? -11.111 1.208 4.075 1.00 94.06 80 ASN A CA 1
ATOM 653 C C . ASN A 1 80 ? -11.388 1.287 5.588 1.00 94.06 80 ASN A C 1
ATOM 655 O O . ASN A 1 80 ? -11.936 0.354 6.175 1.00 94.06 80 ASN A O 1
ATOM 659 N N . ASN A 1 81 ? -11.020 2.395 6.239 1.00 93.56 81 ASN A N 1
ATOM 660 C CA . ASN A 1 81 ? -11.254 2.613 7.663 1.00 93.56 81 ASN A CA 1
ATOM 661 C C . ASN A 1 81 ? -12.208 3.786 7.954 1.00 93.56 81 ASN A C 1
ATOM 663 O O . ASN A 1 81 ? -12.264 4.262 9.092 1.00 93.56 81 ASN A O 1
ATOM 667 N N . GLY A 1 82 ? -12.983 4.245 6.965 1.00 89.62 82 GLY A N 1
ATOM 668 C CA . GLY A 1 82 ? -13.972 5.318 7.129 1.00 89.62 82 GLY A CA 1
ATOM 669 C C . GLY A 1 82 ? -13.360 6.691 7.429 1.00 89.62 82 GLY A C 1
ATOM 670 O O . GLY A 1 82 ? -13.977 7.508 8.109 1.00 89.62 82 GLY A O 1
ATOM 671 N N . ILE A 1 83 ? -12.126 6.932 6.983 1.00 88.31 83 ILE A N 1
ATOM 672 C CA . ILE A 1 83 ? -11.454 8.231 7.063 1.00 88.31 83 ILE A CA 1
ATOM 673 C C . ILE A 1 83 ? -11.714 8.935 5.724 1.00 88.31 83 ILE A C 1
ATOM 675 O O . ILE A 1 83 ? -11.161 8.551 4.698 1.00 88.31 83 ILE A O 1
ATOM 679 N N . THR A 1 84 ? -12.615 9.918 5.730 1.00 66.50 84 THR A N 1
ATOM 680 C CA . THR A 1 84 ? -13.174 10.554 4.526 1.00 66.50 84 THR A CA 1
ATOM 681 C C . THR A 1 84 ? -12.130 11.241 3.645 1.00 66.50 84 THR A C 1
ATOM 683 O O . THR A 1 84 ? -11.416 12.117 4.128 1.00 66.50 84 THR A O 1
ATOM 686 N N . ALA A 1 85 ? -12.165 10.955 2.337 1.00 59.38 85 ALA A N 1
ATOM 687 C CA . ALA A 1 85 ? -11.864 11.934 1.289 1.00 59.38 85 ALA A CA 1
ATOM 688 C C . ALA A 1 85 ? -12.527 11.540 -0.048 1.00 59.38 85 ALA A C 1
ATOM 690 O O . ALA A 1 85 ? -12.029 10.680 -0.768 1.00 59.38 85 ALA A O 1
ATOM 691 N N . SER A 1 86 ? -13.662 12.149 -0.407 1.00 59.56 86 SER A N 1
ATOM 692 C CA . SER A 1 86 ? -14.348 11.808 -1.668 1.00 59.56 86 SER A CA 1
ATOM 693 C C . SER A 1 86 ? -13.626 12.353 -2.908 1.00 59.56 86 SER A C 1
ATOM 695 O O . SER A 1 86 ? -13.608 11.690 -3.941 1.00 59.56 86 SER A O 1
ATOM 697 N N . ALA A 1 87 ? -12.978 13.520 -2.810 1.00 62.97 87 ALA A N 1
ATOM 698 C CA . ALA A 1 87 ? -12.212 14.105 -3.915 1.00 62.97 87 ALA A CA 1
ATOM 699 C C . ALA A 1 87 ? -10.827 13.452 -4.096 1.00 62.97 87 ALA A C 1
ATOM 701 O O . ALA A 1 87 ? -10.358 13.300 -5.224 1.00 62.97 87 ALA A O 1
ATOM 702 N N . ASP A 1 88 ? -10.189 13.018 -3.006 1.00 76.06 88 ASP A N 1
ATOM 703 C CA . ASP A 1 88 ? -8.819 12.493 -3.066 1.00 76.06 88 ASP A CA 1
ATOM 704 C C . ASP A 1 88 ? -8.765 11.041 -3.572 1.00 76.06 88 ASP A C 1
ATOM 706 O O . ASP A 1 88 ? -7.773 10.640 -4.178 1.00 76.06 88 ASP A O 1
ATOM 710 N N . VAL A 1 89 ? -9.841 10.260 -3.401 1.00 84.38 89 VAL A N 1
ATOM 711 C CA . VAL A 1 89 ? -9.906 8.857 -3.856 1.00 84.38 89 VAL A CA 1
ATOM 712 C C . VAL A 1 89 ? -9.908 8.742 -5.380 1.00 84.38 89 VAL A C 1
ATOM 714 O O . VAL A 1 89 ? -9.156 7.938 -5.921 1.00 84.38 89 VAL A O 1
ATOM 717 N N . SER A 1 90 ? -10.686 9.567 -6.089 1.00 88.38 90 SER A N 1
ATOM 718 C CA . SER A 1 90 ? -10.716 9.541 -7.562 1.00 88.38 90 SER A CA 1
ATOM 719 C C . SER A 1 90 ? -9.354 9.914 -8.167 1.00 88.38 90 SER A C 1
ATOM 721 O O . SER A 1 90 ? -8.854 9.262 -9.089 1.00 88.38 90 SER A O 1
ATOM 723 N N . LYS A 1 91 ? -8.682 10.912 -7.579 1.00 90.50 91 LYS A N 1
ATOM 724 C CA . LYS A 1 91 ? -7.318 11.283 -7.969 1.00 90.50 91 LYS A CA 1
ATOM 725 C C . LYS A 1 91 ? -6.321 10.155 -7.690 1.00 90.50 91 LYS A C 1
ATOM 727 O O . LYS A 1 91 ? -5.502 9.860 -8.553 1.00 90.50 91 LYS A O 1
ATOM 732 N N . ALA A 1 92 ? -6.413 9.504 -6.529 1.00 92.88 92 ALA A N 1
ATOM 733 C CA . ALA A 1 92 ? -5.580 8.351 -6.200 1.00 92.88 92 ALA A CA 1
ATOM 734 C C . ALA A 1 92 ? -5.776 7.200 -7.199 1.00 92.88 92 ALA A C 1
ATOM 736 O O . ALA A 1 92 ? -4.793 6.651 -7.685 1.00 92.88 92 ALA A O 1
ATOM 737 N N . MET A 1 93 ? -7.022 6.886 -7.570 1.00 94.38 93 MET A N 1
ATOM 738 C CA . MET A 1 93 ? -7.321 5.887 -8.605 1.00 94.38 93 MET A CA 1
ATOM 739 C C . MET A 1 93 ? -6.697 6.261 -9.952 1.00 94.38 93 MET A C 1
ATOM 741 O O . MET A 1 93 ? -6.090 5.413 -10.595 1.00 94.38 93 MET A O 1
ATOM 745 N N . THR A 1 94 ? -6.781 7.533 -10.349 1.00 95.94 94 THR A N 1
ATOM 746 C CA . THR A 1 94 ? -6.160 8.022 -11.591 1.00 95.94 94 THR A CA 1
ATOM 747 C C . THR A 1 94 ? -4.639 7.840 -11.566 1.00 95.94 94 THR A C 1
ATOM 749 O O . THR A 1 94 ? -4.074 7.312 -12.519 1.00 95.94 94 THR A O 1
ATOM 752 N N . THR A 1 95 ? -3.977 8.216 -10.466 1.00 96.25 95 THR A N 1
ATOM 753 C CA . THR A 1 95 ? -2.529 8.015 -10.283 1.00 96.25 95 THR A CA 1
ATOM 754 C C . THR A 1 95 ? -2.147 6.537 -10.352 1.00 96.25 95 THR A C 1
ATOM 756 O O . THR A 1 95 ? -1.180 6.192 -11.023 1.00 96.25 95 THR A O 1
ATOM 759 N N . LEU A 1 96 ? -2.907 5.658 -9.693 1.00 97.50 96 LEU A N 1
ATOM 760 C CA . LEU A 1 96 ? -2.622 4.223 -9.690 1.00 97.50 96 LEU A CA 1
ATOM 761 C C . LEU A 1 96 ? -2.824 3.599 -11.068 1.00 97.50 96 LEU A C 1
ATOM 763 O O . LEU A 1 96 ? -1.965 2.844 -11.507 1.00 97.50 96 LEU A O 1
ATOM 767 N N . ASN A 1 97 ? -3.907 3.939 -11.769 1.00 97.06 97 ASN A N 1
ATOM 768 C CA . ASN A 1 97 ? -4.152 3.440 -13.122 1.00 97.06 97 ASN A CA 1
ATOM 769 C C . ASN A 1 97 ? -3.042 3.878 -14.086 1.00 97.06 97 ASN A C 1
ATOM 771 O O . ASN A 1 97 ? -2.542 3.053 -14.843 1.00 97.06 97 ASN A O 1
ATOM 775 N N . HIS A 1 98 ? -2.595 5.134 -13.997 1.00 97.56 98 HIS A N 1
ATOM 776 C CA . HIS A 1 98 ? -1.480 5.621 -14.805 1.00 97.56 98 HIS A CA 1
ATOM 777 C C . HIS A 1 98 ? -0.181 4.851 -14.529 1.00 97.56 98 HIS A C 1
ATOM 779 O O . HIS A 1 98 ? 0.460 4.381 -15.465 1.00 97.56 98 HIS A O 1
ATOM 785 N N . ALA A 1 99 ? 0.168 4.642 -13.255 1.00 97.44 99 ALA A N 1
ATOM 786 C CA . ALA A 1 99 ? 1.354 3.867 -12.894 1.00 97.44 99 ALA A CA 1
ATOM 787 C C . ALA A 1 99 ? 1.240 2.404 -13.373 1.00 97.44 99 ALA A C 1
ATOM 789 O O . ALA A 1 99 ? 2.189 1.839 -13.911 1.00 97.44 99 ALA A O 1
ATOM 790 N N . ILE A 1 100 ? 0.058 1.787 -13.258 1.00 96.56 100 ILE A N 1
ATOM 791 C CA . ILE A 1 100 ? -0.196 0.425 -13.760 1.00 96.56 100 ILE A CA 1
ATOM 792 C C . ILE A 1 100 ? 0.063 0.326 -15.271 1.00 96.56 100 ILE A C 1
ATOM 794 O O . ILE A 1 100 ? 0.650 -0.659 -15.732 1.00 96.56 100 ILE A O 1
ATOM 798 N N . GLU A 1 101 ? -0.357 1.336 -16.036 1.00 95.50 101 GLU A N 1
ATOM 799 C CA . GLU A 1 101 ? -0.099 1.426 -17.475 1.00 95.50 101 GLU A CA 1
ATOM 800 C C . GLU A 1 101 ? 1.398 1.601 -17.775 1.00 95.50 101 GLU A C 1
ATOM 802 O O . GLU A 1 101 ? 1.937 0.864 -18.606 1.00 95.50 101 GLU A O 1
ATOM 807 N N . GLN A 1 102 ? 2.078 2.515 -17.071 1.00 95.62 102 GLN A N 1
ATOM 808 C CA . GLN A 1 102 ? 3.507 2.818 -17.247 1.00 95.62 102 GLN A CA 1
ATOM 809 C C . GLN A 1 102 ? 4.412 1.617 -16.960 1.00 95.62 102 GLN A C 1
ATOM 811 O O . GLN A 1 102 ? 5.291 1.304 -17.762 1.00 95.62 102 GLN A O 1
ATOM 816 N N . HIS A 1 103 ? 4.154 0.896 -15.868 1.00 95.19 103 HIS A N 1
ATOM 817 C CA . HIS A 1 103 ? 4.907 -0.303 -15.479 1.00 95.19 103 HIS A CA 1
ATOM 818 C C . HIS A 1 103 ? 4.541 -1.546 -16.292 1.00 95.19 103 HIS A C 1
ATOM 820 O O . HIS A 1 103 ? 5.045 -2.642 -16.041 1.00 95.19 103 HIS A O 1
ATOM 826 N N . ALA A 1 104 ? 3.649 -1.393 -17.274 1.00 93.69 104 ALA A N 1
ATOM 827 C CA . ALA A 1 104 ? 3.275 -2.440 -18.203 1.00 93.69 104 ALA A CA 1
ATOM 828 C C . ALA A 1 104 ? 2.883 -3.756 -17.504 1.00 93.69 104 ALA A C 1
ATOM 830 O O . ALA A 1 104 ? 3.216 -4.836 -17.991 1.00 93.69 104 ALA A O 1
ATOM 831 N N . LEU A 1 105 ? 2.142 -3.687 -16.391 1.00 94.75 105 LEU A N 1
ATOM 832 C CA . LEU A 1 105 ? 1.679 -4.879 -15.676 1.00 94.75 105 LEU A CA 1
ATOM 833 C C . LEU A 1 105 ? 0.846 -5.761 -16.615 1.00 94.75 105 LEU A C 1
ATOM 835 O O . LEU A 1 105 ? -0.055 -5.277 -17.310 1.00 94.75 105 LEU A O 1
ATOM 839 N N . ARG A 1 106 ? 1.152 -7.063 -16.665 1.00 92.94 106 ARG A N 1
ATOM 840 C CA . ARG A 1 106 ? 0.443 -8.027 -17.528 1.00 92.94 106 ARG A CA 1
ATOM 841 C C . ARG A 1 106 ? -0.134 -9.186 -16.722 1.00 92.94 106 ARG A C 1
ATOM 843 O O . ARG A 1 106 ? 0.556 -9.682 -15.831 1.00 92.94 106 ARG A O 1
ATOM 850 N N . PRO A 1 107 ? -1.350 -9.661 -17.041 1.00 94.50 107 PRO A N 1
ATOM 851 C CA . PRO A 1 107 ? -1.861 -10.890 -16.457 1.00 94.50 107 PRO A CA 1
ATOM 852 C C . PRO A 1 107 ? -1.032 -12.088 -16.938 1.00 94.50 107 PRO A C 1
ATOM 854 O O . PRO A 1 107 ? -0.654 -12.178 -18.107 1.00 94.50 107 PRO A O 1
ATOM 857 N N . ARG A 1 108 ? -0.770 -13.027 -16.032 1.00 93.38 108 ARG A N 1
ATOM 858 C CA . ARG A 1 108 ? -0.145 -14.322 -16.303 1.00 93.38 108 ARG A CA 1
ATOM 859 C C . ARG A 1 108 ? -0.924 -15.422 -15.597 1.00 93.38 108 ARG A C 1
ATOM 861 O O . ARG A 1 108 ? -1.340 -15.253 -14.452 1.00 93.38 108 ARG A O 1
ATOM 868 N N . ILE A 1 109 ? -1.094 -16.549 -16.281 1.00 94.25 109 ILE A N 1
ATOM 869 C CA . ILE A 1 109 ? -1.661 -17.765 -15.694 1.00 94.25 109 ILE A CA 1
ATOM 870 C C . ILE A 1 109 ? -0.554 -18.461 -14.897 1.00 94.25 109 ILE A C 1
ATOM 872 O O . ILE A 1 109 ? 0.534 -18.707 -15.418 1.00 94.25 109 ILE A O 1
ATOM 876 N N . THR A 1 110 ? -0.831 -18.756 -13.634 1.00 88.75 110 THR A N 1
ATOM 877 C CA . THR A 1 110 ? 0.025 -19.503 -12.711 1.00 88.75 110 THR A CA 1
ATOM 878 C C . THR A 1 110 ? -0.743 -20.713 -12.173 1.00 88.75 110 THR A C 1
ATOM 880 O O . THR A 1 110 ? -1.940 -20.863 -12.423 1.00 88.75 110 THR A O 1
ATOM 883 N N . ALA A 1 111 ? -0.069 -21.585 -11.418 1.00 90.19 111 ALA A N 1
ATOM 884 C CA . ALA A 1 111 ? -0.716 -22.735 -10.781 1.00 90.19 111 ALA A CA 1
ATOM 885 C C . ALA A 1 111 ? -1.859 -22.333 -9.825 1.00 90.19 111 ALA A C 1
ATOM 887 O O . ALA A 1 111 ? -2.812 -23.087 -9.656 1.00 90.19 111 ALA A O 1
ATOM 888 N N . ASP A 1 112 ? -1.790 -21.124 -9.259 1.00 83.00 112 ASP A N 1
ATOM 889 C CA . ASP A 1 112 ? -2.748 -20.608 -8.277 1.00 83.00 112 ASP A CA 1
ATOM 890 C C . ASP A 1 112 ? -3.807 -19.676 -8.906 1.00 83.00 112 ASP A C 1
ATOM 892 O O . ASP A 1 112 ? -4.514 -18.970 -8.186 1.00 83.00 112 ASP A O 1
ATOM 896 N N . GLY A 1 113 ? -3.890 -19.612 -10.241 1.00 88.69 113 GLY A N 1
ATOM 897 C CA . GLY A 1 113 ? -4.836 -18.766 -10.977 1.00 88.69 113 GLY A CA 1
ATOM 898 C C . GLY A 1 113 ? -4.167 -17.655 -11.789 1.00 88.69 113 GLY A C 1
ATOM 899 O O . GLY A 1 113 ? -3.055 -17.807 -12.283 1.00 88.69 113 GLY A O 1
ATOM 900 N N . VAL A 1 114 ? -4.857 -16.529 -11.980 1.00 91.31 114 VAL A N 1
ATOM 901 C CA . VAL A 1 114 ? -4.326 -15.389 -12.749 1.00 91.31 114 VAL A CA 1
ATOM 902 C C . VAL A 1 114 ? -3.693 -14.377 -11.801 1.00 91.31 114 VAL A C 1
ATOM 904 O O . VAL A 1 114 ? -4.334 -13.928 -10.852 1.00 91.31 114 VAL A O 1
ATOM 907 N N . ARG A 1 115 ? -2.445 -13.987 -12.071 1.00 90.19 115 ARG A N 1
ATOM 908 C CA . ARG A 1 115 ? -1.736 -12.933 -11.331 1.00 90.19 115 ARG A CA 1
ATOM 909 C C . ARG A 1 115 ? -1.243 -11.849 -12.273 1.00 90.19 115 ARG A C 1
ATOM 911 O O . ARG A 1 115 ? -0.884 -12.133 -13.412 1.00 90.19 115 ARG A O 1
ATOM 918 N N . MET A 1 116 ? -1.188 -10.615 -11.787 1.00 93.81 116 MET A N 1
ATOM 919 C CA . MET A 1 116 ? -0.442 -9.568 -12.480 1.00 93.81 116 MET A CA 1
ATOM 920 C C . MET A 1 116 ? 1.054 -9.815 -12.312 1.00 93.81 116 MET A C 1
ATOM 922 O O . MET A 1 116 ? 1.483 -10.339 -11.287 1.00 93.81 116 MET A O 1
ATOM 926 N N . HIS A 1 117 ? 1.834 -9.455 -13.323 1.00 91.88 117 HIS A N 1
ATOM 927 C CA . HIS A 1 117 ? 3.280 -9.601 -13.315 1.00 91.88 117 HIS A CA 1
ATOM 928 C C . HIS A 1 117 ? 3.937 -8.310 -13.803 1.00 91.88 117 HIS A C 1
ATOM 930 O O . HIS A 1 117 ? 3.607 -7.831 -14.893 1.00 91.88 117 HIS A O 1
ATOM 936 N N . ALA A 1 118 ? 4.853 -7.764 -13.003 1.00 92.56 118 ALA A N 1
ATOM 937 C CA . ALA A 1 118 ? 5.692 -6.621 -13.369 1.00 92.56 118 ALA A CA 1
ATOM 938 C C . ALA A 1 118 ? 6.888 -7.040 -14.240 1.00 92.56 118 ALA A C 1
ATOM 940 O O . ALA A 1 118 ? 7.220 -8.227 -14.339 1.00 92.56 118 ALA A O 1
ATOM 941 N N . GLY A 1 119 ? 7.547 -6.077 -14.886 1.00 87.88 119 GLY A N 1
ATOM 942 C CA . GLY A 1 119 ? 8.837 -6.324 -15.532 1.00 87.88 119 GLY A CA 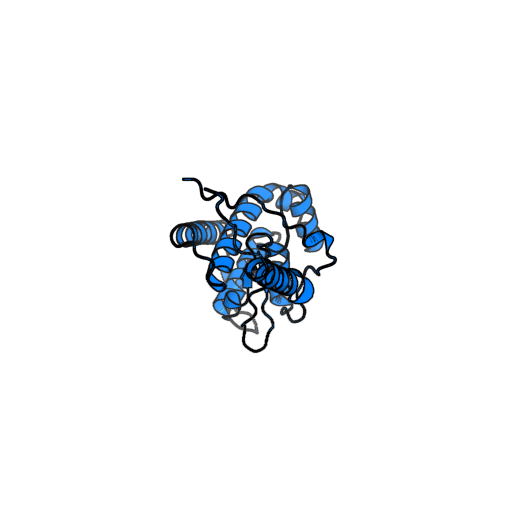1
ATOM 943 C C . GLY A 1 119 ? 9.908 -6.756 -14.515 1.00 87.88 119 GLY A C 1
ATOM 944 O O . GLY A 1 119 ? 9.816 -6.410 -13.335 1.00 87.88 119 GLY A O 1
ATOM 945 N N . PRO A 1 120 ? 10.930 -7.527 -14.925 1.00 86.19 120 PRO A N 1
ATOM 946 C CA . PRO A 1 120 ? 12.032 -7.868 -14.031 1.00 86.19 120 PRO A CA 1
ATOM 947 C C . PRO A 1 120 ? 12.744 -6.595 -13.549 1.00 86.19 120 PRO A C 1
ATOM 949 O O . PRO A 1 120 ? 13.017 -5.700 -14.343 1.00 86.19 120 PRO A O 1
ATOM 952 N N . GLY A 1 121 ? 13.052 -6.528 -12.252 1.00 89.12 121 GLY A N 1
ATOM 953 C CA . GLY A 1 121 ? 13.754 -5.388 -11.649 1.00 89.12 121 GLY A CA 1
ATOM 954 C C . GLY A 1 121 ? 12.883 -4.161 -11.347 1.00 89.12 121 GLY A C 1
ATOM 955 O O . GLY A 1 121 ? 13.408 -3.166 -10.858 1.00 89.12 121 GLY A O 1
ATOM 956 N N . ASP A 1 122 ? 11.573 -4.222 -11.594 1.00 93.75 122 ASP A N 1
ATOM 957 C CA . ASP A 1 122 ? 10.658 -3.097 -11.395 1.00 93.75 122 ASP A CA 1
ATOM 958 C C . ASP A 1 122 ? 10.084 -3.057 -9.965 1.00 93.75 122 ASP A C 1
ATOM 960 O O . ASP A 1 122 ? 9.116 -3.749 -9.638 1.00 93.75 122 ASP A O 1
ATOM 964 N N . ALA A 1 123 ? 10.691 -2.240 -9.101 1.00 95.75 123 ALA A N 1
ATOM 965 C CA . ALA A 1 123 ? 10.303 -2.126 -7.695 1.00 95.75 123 ALA A CA 1
ATOM 966 C C . ALA A 1 123 ? 8.902 -1.518 -7.493 1.00 95.75 123 ALA A C 1
ATOM 968 O O . ALA A 1 123 ? 8.161 -1.962 -6.613 1.00 95.75 123 ALA A O 1
ATOM 969 N N . VAL A 1 124 ? 8.513 -0.523 -8.298 1.00 97.12 124 VAL A N 1
ATOM 970 C CA . VAL A 1 124 ? 7.178 0.094 -8.204 1.00 97.12 124 VAL A CA 1
ATOM 971 C C . VAL A 1 124 ? 6.128 -0.846 -8.795 1.00 97.12 124 VAL A C 1
ATOM 973 O O . VAL A 1 124 ? 5.101 -1.101 -8.159 1.00 97.12 124 VAL A O 1
ATOM 976 N N . GLY A 1 125 ? 6.418 -1.453 -9.950 1.00 97.19 125 GLY A N 1
ATOM 977 C CA . GLY A 1 125 ? 5.586 -2.488 -10.555 1.00 97.19 125 GLY A CA 1
ATOM 978 C C . GLY A 1 125 ? 5.334 -3.670 -9.614 1.00 97.19 125 GLY A C 1
ATOM 979 O O . GLY A 1 125 ? 4.203 -4.148 -9.529 1.00 97.19 125 GLY A O 1
ATOM 980 N N . HIS A 1 126 ? 6.337 -4.108 -8.843 1.00 96.75 126 HIS A N 1
ATOM 981 C CA . HIS A 1 126 ? 6.188 -5.162 -7.826 1.00 96.75 126 HIS A CA 1
ATOM 982 C C . HIS A 1 126 ? 5.159 -4.807 -6.748 1.00 96.75 126 HIS A C 1
ATOM 984 O O . HIS A 1 126 ? 4.273 -5.604 -6.436 1.00 96.75 126 HIS A O 1
ATOM 990 N N . VAL A 1 127 ? 5.220 -3.590 -6.204 1.00 97.75 127 VAL A N 1
ATOM 991 C CA . VAL A 1 127 ? 4.242 -3.126 -5.208 1.00 97.75 127 VAL A CA 1
ATOM 992 C C . VAL A 1 127 ? 2.839 -3.062 -5.810 1.00 97.75 127 VAL A C 1
ATOM 994 O O . VAL A 1 127 ? 1.880 -3.529 -5.191 1.00 97.75 127 VAL A O 1
ATOM 997 N N . LEU A 1 128 ? 2.709 -2.522 -7.025 1.00 98.31 128 LEU A N 1
ATOM 998 C CA . LEU A 1 128 ? 1.432 -2.440 -7.736 1.00 98.31 128 LEU A CA 1
ATOM 999 C C . LEU A 1 128 ? 0.852 -3.830 -8.027 1.00 98.31 128 LEU A C 1
ATOM 1001 O O . LEU A 1 128 ? -0.345 -4.044 -7.846 1.00 98.31 128 LEU A O 1
ATOM 1005 N N . GLN A 1 129 ? 1.690 -4.798 -8.402 1.00 97.12 129 GLN A N 1
ATOM 1006 C CA . GLN A 1 129 ? 1.298 -6.196 -8.571 1.00 97.12 129 GLN A CA 1
ATOM 1007 C C . GLN A 1 129 ? 0.661 -6.756 -7.291 1.00 97.12 129 GLN A C 1
ATOM 1009 O O . GLN A 1 129 ? -0.415 -7.356 -7.359 1.00 97.12 129 GLN A O 1
ATOM 1014 N N . ILE A 1 130 ? 1.282 -6.542 -6.126 1.00 97.50 130 ILE A N 1
ATOM 1015 C CA . ILE A 1 130 ? 0.751 -7.030 -4.843 1.00 97.50 130 ILE A CA 1
ATOM 1016 C C . ILE A 1 130 ? -0.523 -6.270 -4.454 1.00 97.50 130 ILE A C 1
ATOM 1018 O O . ILE A 1 130 ? -1.464 -6.876 -3.941 1.00 97.50 130 ILE A O 1
ATOM 1022 N N . ALA A 1 131 ? -0.605 -4.965 -4.732 1.00 98.19 131 ALA A N 1
ATOM 1023 C CA . ALA A 1 131 ? -1.817 -4.178 -4.498 1.00 98.19 131 ALA A CA 1
ATOM 1024 C C . ALA A 1 131 ? -3.002 -4.701 -5.323 1.00 98.19 131 ALA A C 1
ATOM 1026 O O . ALA A 1 131 ? -4.083 -4.922 -4.773 1.00 98.19 131 ALA A O 1
ATOM 1027 N N . ILE A 1 132 ? -2.792 -4.986 -6.612 1.00 96.81 132 ILE A N 1
ATOM 1028 C CA . ILE A 1 132 ? -3.817 -5.592 -7.471 1.00 96.81 132 ILE A CA 1
ATOM 1029 C C . ILE A 1 132 ? -4.185 -6.986 -6.965 1.00 96.81 132 ILE A C 1
ATOM 1031 O O . ILE A 1 132 ? -5.370 -7.318 -6.904 1.00 96.81 132 ILE A O 1
ATOM 1035 N N . GLN A 1 133 ? -3.205 -7.797 -6.555 1.00 95.44 133 GLN A N 1
ATOM 1036 C CA . GLN A 1 133 ? -3.477 -9.098 -5.946 1.00 95.44 133 GLN A CA 1
ATOM 1037 C C . GLN A 1 133 ? -4.365 -8.942 -4.705 1.00 95.44 133 GLN A C 1
ATOM 1039 O O . GLN A 1 133 ? -5.386 -9.611 -4.612 1.00 95.44 133 GLN A O 1
ATOM 1044 N N . ALA A 1 134 ? -4.050 -8.022 -3.791 1.00 97.12 134 ALA A N 1
ATOM 1045 C CA . ALA A 1 134 ? -4.862 -7.773 -2.602 1.00 97.12 134 ALA A CA 1
ATOM 1046 C C . ALA A 1 134 ? -6.296 -7.332 -2.944 1.00 97.12 134 ALA A C 1
ATOM 1048 O O . ALA A 1 134 ? -7.243 -7.727 -2.264 1.00 97.12 134 ALA A O 1
ATOM 1049 N N . MET A 1 135 ? -6.481 -6.518 -3.986 1.00 96.19 135 MET A N 1
ATOM 1050 C CA . MET A 1 135 ? -7.808 -6.074 -4.429 1.00 96.19 135 MET A CA 1
ATOM 1051 C C . MET A 1 135 ? -8.611 -7.214 -5.065 1.00 96.19 135 MET A C 1
ATOM 1053 O O . MET A 1 135 ? -9.783 -7.396 -4.741 1.00 96.19 135 MET A O 1
ATOM 1057 N N . THR A 1 136 ? -7.974 -8.014 -5.919 1.00 94.12 136 THR A N 1
ATOM 1058 C CA . THR A 1 136 ? -8.621 -9.118 -6.647 1.00 94.12 136 THR A CA 1
ATOM 1059 C C . THR A 1 136 ? -8.913 -10.335 -5.769 1.00 94.12 136 THR A C 1
ATOM 1061 O O . THR A 1 136 ? -9.881 -11.041 -6.027 1.00 94.12 136 THR A O 1
ATOM 1064 N N . THR A 1 137 ? -8.153 -10.549 -4.690 1.00 93.00 137 THR A N 1
ATOM 1065 C CA . THR A 1 137 ? -8.414 -11.598 -3.686 1.00 93.00 137 THR A CA 1
ATOM 1066 C C . THR A 1 137 ? -9.265 -11.116 -2.505 1.00 93.00 137 THR A C 1
ATOM 1068 O O . THR A 1 137 ? -9.394 -11.817 -1.502 1.00 93.00 137 THR A O 1
ATOM 1071 N N . CYS A 1 138 ? -9.840 -9.910 -2.593 1.00 94.56 138 CYS A N 1
ATOM 1072 C CA . CYS A 1 138 ? -10.647 -9.284 -1.539 1.00 94.56 138 CYS A CA 1
ATOM 1073 C C . CYS A 1 138 ? -9.918 -9.076 -0.192 1.00 94.56 138 CYS A C 1
ATOM 1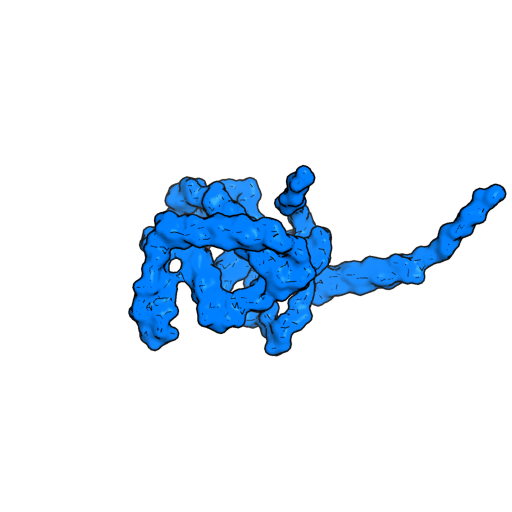075 O O . CYS A 1 138 ? -10.562 -8.863 0.837 1.00 94.56 138 CYS A O 1
ATOM 1077 N N . ALA A 1 139 ? -8.583 -9.081 -0.175 1.00 96.50 139 ALA A N 1
ATOM 1078 C CA . ALA A 1 139 ? -7.778 -8.756 1.002 1.00 96.50 139 ALA A CA 1
ATOM 1079 C C . ALA A 1 139 ? -7.637 -7.237 1.233 1.00 96.50 139 ALA A C 1
ATOM 1081 O O . ALA A 1 139 ? -7.400 -6.811 2.364 1.00 96.50 139 ALA A O 1
ATOM 1082 N N . TRP A 1 140 ? -7.817 -6.410 0.194 1.00 97.62 140 TRP A N 1
ATOM 1083 C CA . TRP A 1 140 ? -7.623 -4.955 0.244 1.00 97.62 140 TRP A CA 1
ATOM 1084 C C . TRP A 1 140 ? -8.349 -4.240 1.398 1.00 97.62 140 TRP A C 1
ATOM 1086 O O . TRP A 1 140 ? -7.697 -3.446 2.072 1.00 97.62 140 TRP A O 1
ATOM 1096 N N . PRO A 1 141 ? -9.626 -4.531 1.732 1.00 97.06 141 PRO A N 1
ATOM 1097 C CA . PRO A 1 141 ? -10.317 -3.870 2.847 1.00 97.06 141 PRO A CA 1
ATOM 1098 C C . PRO A 1 141 ? -9.646 -4.046 4.222 1.00 97.06 141 PRO A C 1
ATOM 1100 O O . PRO A 1 141 ? -9.981 -3.338 5.175 1.00 97.06 141 PRO A O 1
ATOM 1103 N N . ARG A 1 142 ? -8.705 -4.993 4.352 1.00 97.44 142 ARG A N 1
ATOM 1104 C CA . ARG A 1 142 ? -7.906 -5.195 5.566 1.00 97.44 142 ARG A CA 1
ATOM 1105 C C . ARG A 1 142 ? -6.703 -4.255 5.653 1.00 97.44 142 ARG A C 1
ATOM 1107 O O . ARG A 1 142 ? -6.227 -4.046 6.762 1.00 97.44 142 ARG A O 1
ATOM 1114 N N . PHE A 1 143 ? -6.245 -3.663 4.552 1.00 97.44 143 PHE A N 1
ATOM 1115 C CA . PHE A 1 143 ? -5.260 -2.580 4.575 1.00 97.44 143 PHE A CA 1
ATOM 1116 C C . PHE A 1 143 ? -5.938 -1.285 5.003 1.00 97.44 143 PHE A C 1
ATOM 1118 O O . PHE A 1 143 ? -6.879 -0.817 4.360 1.00 97.44 143 PHE A O 1
ATOM 1125 N N . LYS A 1 144 ? -5.510 -0.726 6.131 1.00 95.44 144 LYS A N 1
ATOM 1126 C CA . LYS A 1 144 ? -6.200 0.383 6.786 1.00 95.44 144 LYS A CA 1
ATOM 1127 C C . LYS A 1 144 ? -5.220 1.432 7.258 1.00 95.44 144 LYS A C 1
ATOM 1129 O O . LYS A 1 144 ? -4.161 1.128 7.797 1.00 95.44 144 LYS A O 1
ATOM 1134 N N . LEU A 1 145 ? -5.660 2.684 7.194 1.00 93.50 145 LEU A N 1
ATOM 1135 C CA . LEU A 1 145 ? -4.978 3.783 7.861 1.00 93.50 145 LEU A CA 1
ATOM 1136 C C . LEU A 1 145 ? -5.478 3.908 9.305 1.00 93.50 145 LEU A C 1
ATOM 1138 O O . LEU A 1 145 ? -6.683 3.882 9.557 1.00 93.50 145 LEU A O 1
ATOM 1142 N N . CYS A 1 146 ? -4.583 4.069 10.277 1.00 93.00 146 CYS A N 1
ATOM 1143 C CA . CYS A 1 146 ? -4.942 4.240 11.684 1.00 93.00 146 CYS A CA 1
ATOM 1144 C C . CYS A 1 146 ? -5.895 5.435 11.870 1.00 93.00 146 CYS A C 1
ATOM 1146 O O . CYS A 1 146 ? -5.639 6.537 11.371 1.00 93.00 146 CYS A O 1
ATOM 1148 N N . ARG A 1 147 ? -6.985 5.242 12.632 1.00 93.19 147 ARG A N 1
ATOM 1149 C CA . ARG A 1 147 ? -7.974 6.307 12.883 1.00 93.19 147 ARG A CA 1
ATOM 1150 C C . ARG A 1 147 ? -7.459 7.450 13.744 1.00 93.19 147 ARG A C 1
ATOM 1152 O O . ARG A 1 147 ? -8.129 8.475 13.815 1.00 93.19 147 ARG A O 1
ATOM 1159 N N . ASP A 1 148 ? -6.313 7.305 14.407 1.00 90.94 148 ASP A N 1
ATOM 1160 C CA . ASP A 1 148 ? -5.795 8.382 15.246 1.00 90.94 148 ASP A CA 1
ATOM 1161 C C . ASP A 1 148 ? -5.194 9.463 14.341 1.00 90.94 148 ASP A C 1
ATOM 1163 O O . ASP A 1 148 ? -4.232 9.162 13.621 1.00 90.94 148 ASP A O 1
ATOM 1167 N N . PRO A 1 149 ? -5.716 10.706 14.374 1.00 86.94 149 PRO A N 1
ATOM 1168 C CA . PRO A 1 149 ? -5.231 11.786 13.519 1.00 86.94 149 PRO A CA 1
ATOM 1169 C C . PRO A 1 149 ? -3.739 12.080 13.699 1.00 86.94 149 PRO A C 1
ATOM 1171 O O . PRO A 1 149 ? -3.099 12.522 12.755 1.00 86.94 149 PRO A O 1
ATOM 1174 N N . ALA A 1 150 ? -3.179 11.785 14.878 1.00 85.56 150 ALA A N 1
ATOM 1175 C CA . ALA A 1 150 ? -1.761 11.961 15.189 1.00 85.56 150 ALA A CA 1
ATOM 1176 C C . ALA A 1 150 ? -0.909 10.705 14.910 1.00 85.56 150 ALA A C 1
ATOM 1178 O O . ALA A 1 150 ? 0.213 10.607 15.397 1.00 85.56 150 ALA A O 1
ATOM 1179 N N . CYS A 1 151 ? -1.459 9.675 14.260 1.00 87.19 151 CYS A N 1
ATOM 1180 C CA . CYS A 1 151 ? -0.730 8.457 13.892 1.00 87.19 151 CYS A CA 1
ATOM 1181 C C . CYS A 1 151 ? -0.762 8.227 12.387 1.00 87.19 151 CYS A C 1
ATOM 1183 O O . CYS A 1 151 ? 0.284 8.207 11.756 1.00 87.19 151 CYS A O 1
ATOM 1185 N N . ARG A 1 152 ? -1.961 8.023 11.824 1.00 89.31 152 ARG A N 1
ATOM 1186 C CA . ARG A 1 152 ? -2.165 7.740 10.393 1.00 89.31 152 ARG A CA 1
ATOM 1187 C C . ARG A 1 152 ? -1.246 6.657 9.796 1.00 89.31 152 ARG A C 1
ATOM 1189 O O . ARG A 1 152 ? -1.008 6.662 8.596 1.00 89.31 152 ARG A O 1
ATOM 1196 N N . ALA A 1 153 ? -0.747 5.712 10.589 1.00 89.88 153 ALA A N 1
ATOM 1197 C CA . ALA A 1 153 ? 0.009 4.581 10.058 1.00 89.88 153 ALA A CA 1
ATOM 1198 C C . ALA A 1 153 ? -0.863 3.635 9.244 1.00 89.88 153 ALA A C 1
ATOM 1200 O O . ALA A 1 153 ? -1.986 3.347 9.663 1.00 89.88 153 AL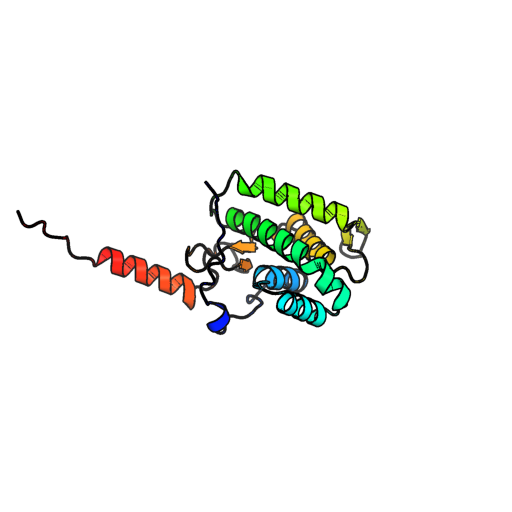A A O 1
ATOM 1201 N N . SER A 1 154 ? -0.303 3.080 8.179 1.00 93.00 154 SER A N 1
ATOM 1202 C CA . SER A 1 154 ? -0.866 1.927 7.482 1.00 93.00 154 SER A CA 1
ATOM 1203 C C . SER A 1 154 ? -0.693 0.652 8.309 1.00 93.00 154 SER A C 1
ATOM 1205 O O . SER A 1 154 ? 0.268 0.516 9.071 1.00 93.00 154 SER A O 1
ATOM 1207 N N . PHE A 1 155 ? -1.646 -0.270 8.226 1.00 93.31 155 PHE A N 1
ATOM 1208 C CA . PHE A 1 155 ? -1.553 -1.588 8.851 1.00 93.31 155 PHE A CA 1
ATOM 1209 C C . PHE A 1 155 ? -2.493 -2.583 8.169 1.00 93.31 155 PHE A C 1
ATOM 1211 O O . PHE A 1 155 ? -3.570 -2.204 7.706 1.00 93.31 155 PHE A O 1
ATOM 1218 N N . PHE A 1 156 ? -2.128 -3.864 8.188 1.00 95.94 156 PHE A N 1
ATOM 1219 C CA . PHE A 1 156 ? -3.025 -4.949 7.821 1.00 95.94 156 PHE A CA 1
ATOM 1220 C C . PHE A 1 156 ? -3.842 -5.445 9.027 1.00 95.94 156 PHE A C 1
ATOM 1222 O O . PHE A 1 156 ? -3.324 -5.758 10.104 1.00 95.94 156 PHE A O 1
ATOM 1229 N N . ASP A 1 157 ? -5.158 -5.532 8.859 1.00 96.31 157 ASP A N 1
ATOM 1230 C CA . ASP A 1 157 ? -6.083 -6.046 9.860 1.00 96.31 157 ASP A CA 1
ATOM 1231 C C . ASP A 1 157 ? -6.244 -7.568 9.758 1.00 96.31 157 ASP A C 1
ATOM 1233 O O . ASP A 1 157 ? -7.187 -8.082 9.150 1.00 96.31 157 ASP A O 1
ATOM 1237 N N . ALA A 1 158 ? -5.346 -8.289 10.427 1.00 93.88 158 ALA A N 1
ATOM 1238 C CA . ALA A 1 158 ? -5.409 -9.742 10.577 1.00 93.88 158 ALA A CA 1
ATOM 1239 C C . ALA A 1 158 ? -6.429 -10.226 11.635 1.00 93.88 158 ALA A C 1
ATOM 1241 O O . ALA A 1 158 ? -6.453 -11.406 11.977 1.00 93.88 158 ALA A O 1
ATOM 1242 N N . SER A 1 159 ? -7.274 -9.349 12.203 1.00 93.12 159 SER A N 1
ATOM 1243 C CA . SER A 1 159 ? -8.305 -9.806 13.146 1.00 93.12 159 SER A CA 1
ATOM 1244 C C . SER A 1 159 ? -9.370 -10.649 12.441 1.00 93.12 159 SER A C 1
ATOM 1246 O O . SER A 1 159 ? -9.697 -10.414 11.273 1.00 93.12 159 SER A O 1
ATOM 1248 N N . LYS A 1 160 ? -9.964 -11.595 13.181 1.00 92.31 160 LYS A N 1
ATOM 1249 C CA . LYS A 1 160 ? -11.000 -12.510 12.675 1.00 92.31 160 LYS A CA 1
ATOM 1250 C C . LYS A 1 160 ? -12.090 -11.778 11.882 1.00 92.31 160 LYS A C 1
ATOM 1252 O O . LYS A 1 160 ? -12.387 -12.156 10.754 1.00 92.31 160 LYS A O 1
ATOM 1257 N N . ASN A 1 161 ? -12.605 -10.680 12.436 1.00 94.00 161 ASN A N 1
ATOM 1258 C CA . ASN A 1 161 ? -13.728 -9.937 11.861 1.00 94.00 161 ASN A CA 1
ATOM 1259 C C . ASN A 1 161 ? -13.297 -8.712 11.037 1.00 94.00 161 ASN A C 1
ATOM 1261 O O . ASN A 1 161 ? -14.158 -7.963 10.589 1.00 94.00 161 ASN A O 1
ATOM 1265 N N . GLY A 1 162 ? -11.992 -8.457 10.878 1.00 93.75 162 GLY A N 1
ATOM 1266 C CA . GLY A 1 162 ? -11.510 -7.273 10.162 1.00 93.75 162 GLY A CA 1
ATOM 1267 C C . GLY A 1 162 ? -12.017 -5.962 10.778 1.00 93.75 162 GLY A C 1
ATOM 1268 O O . GLY A 1 162 ? -12.344 -5.021 10.055 1.00 93.75 162 GLY A O 1
ATOM 1269 N N . SER A 1 163 ? -12.132 -5.898 12.108 1.00 94.06 163 SER A N 1
ATOM 1270 C CA . SER A 1 163 ? -12.759 -4.782 12.825 1.00 94.06 163 SER A CA 1
ATOM 1271 C C . SER A 1 163 ? -11.769 -3.856 13.539 1.00 94.06 163 SER A C 1
ATOM 1273 O O . SER A 1 163 ? -12.194 -2.932 14.237 1.00 94.06 163 SER A O 1
ATOM 1275 N N . LYS A 1 164 ? -10.451 -4.070 13.410 1.00 94.75 164 LYS A N 1
ATOM 1276 C CA . LYS A 1 164 ? -9.452 -3.162 13.992 1.00 94.75 164 LYS A CA 1
ATOM 1277 C C . LYS A 1 164 ? -9.539 -1.803 13.299 1.00 94.75 164 LYS A C 1
ATOM 1279 O O . LYS A 1 164 ? -9.618 -1.705 12.075 1.00 94.75 164 LYS A O 1
ATOM 1284 N N . ILE A 1 165 ? -9.491 -0.749 14.110 1.00 95.31 165 ILE A N 1
ATOM 1285 C CA . ILE A 1 165 ? -9.475 0.652 13.656 1.00 95.31 165 ILE A CA 1
ATOM 1286 C C . ILE A 1 165 ? -8.185 1.390 14.053 1.00 95.31 165 ILE A C 1
ATOM 1288 O O . ILE A 1 165 ? -7.951 2.517 13.612 1.00 95.31 165 ILE A O 1
ATOM 1292 N N . TRP A 1 166 ? -7.343 0.751 14.869 1.00 94.38 166 TRP A N 1
ATOM 1293 C CA . TRP A 1 166 ? -6.060 1.258 15.353 1.00 94.38 166 TRP A CA 1
ATOM 1294 C C . TRP A 1 166 ? -4.943 0.307 14.918 1.00 94.38 166 TRP A C 1
ATOM 1296 O O . TRP A 1 166 ? -5.122 -0.908 14.998 1.00 94.38 166 TRP A O 1
ATOM 1306 N N . CYS A 1 167 ? -3.781 0.849 14.541 1.00 90.50 167 CYS A N 1
ATOM 1307 C CA . CYS A 1 167 ? -2.616 0.050 14.133 1.00 90.50 167 CYS A CA 1
ATOM 1308 C C . CYS A 1 167 ? -2.042 -0.820 15.268 1.00 90.50 167 CYS A C 1
ATOM 1310 O O . CYS A 1 167 ? -1.464 -1.873 15.023 1.00 90.50 167 CYS A O 1
ATOM 1312 N N . SER A 1 168 ? -2.215 -0.383 16.518 1.00 88.75 168 SER A N 1
ATOM 1313 C CA . SER A 1 168 ? -1.902 -1.138 17.731 1.00 88.75 168 SER A CA 1
ATOM 1314 C C . SER A 1 168 ? -2.877 -0.734 18.831 1.00 88.75 168 SER A C 1
ATOM 1316 O O . SER A 1 168 ? -3.145 0.459 19.034 1.00 88.75 168 SER A O 1
ATOM 1318 N N . MET A 1 169 ? -3.415 -1.731 19.534 1.00 88.12 169 MET A N 1
ATOM 1319 C CA . MET A 1 169 ? -4.284 -1.498 20.683 1.00 88.12 169 MET A CA 1
ATOM 1320 C C . MET A 1 169 ? -3.496 -0.900 21.854 1.00 88.12 169 MET A C 1
ATOM 1322 O O . MET A 1 169 ? -3.981 0.023 22.503 1.00 88.12 169 MET A O 1
ATOM 1326 N N . GLU A 1 170 ? -2.265 -1.362 22.070 1.00 87.31 170 GLU A N 1
ATOM 1327 C CA . GLU A 1 170 ? -1.392 -0.908 23.155 1.00 87.31 170 GLU A CA 1
ATOM 1328 C C . GLU A 1 170 ? -0.969 0.549 22.981 1.00 87.31 170 GLU A C 1
ATOM 1330 O O . GLU A 1 170 ? -1.009 1.315 23.940 1.00 87.31 170 GLU A O 1
ATOM 1335 N N . LEU A 1 171 ? -0.639 0.958 21.751 1.00 86.62 171 LEU A N 1
ATOM 1336 C CA . LEU A 1 171 ? -0.185 2.319 21.465 1.00 86.62 171 LEU A CA 1
ATOM 1337 C C . LEU A 1 171 ? -1.362 3.258 21.175 1.00 86.62 171 LEU A C 1
ATOM 1339 O O . LEU A 1 171 ? -1.710 4.130 21.973 1.00 86.62 171 LEU A O 1
ATOM 1343 N N . CYS A 1 172 ? -2.002 3.096 20.014 1.00 90.25 172 CYS A N 1
ATOM 1344 C CA . CYS A 1 172 ? -3.037 4.024 19.557 1.00 90.25 172 CYS A CA 1
ATOM 1345 C C . CYS A 1 172 ? -4.378 3.799 20.266 1.00 90.25 172 CYS A C 1
ATOM 1347 O O . CYS A 1 172 ? -5.079 4.774 20.554 1.00 90.25 172 CYS A O 1
ATOM 1349 N N . GLY A 1 173 ? -4.721 2.549 20.594 1.00 90.12 173 GLY A N 1
ATOM 1350 C CA . GLY A 1 173 ? -5.923 2.233 21.369 1.00 90.12 173 GLY A CA 1
ATOM 1351 C C . GLY A 1 173 ? -5.884 2.858 22.768 1.00 90.12 173 GLY A C 1
ATOM 1352 O O . GLY A 1 173 ? -6.785 3.622 23.129 1.00 90.12 173 GLY A O 1
ATOM 1353 N N . SER A 1 174 ? -4.807 2.625 23.524 1.00 91.12 174 SER A N 1
ATOM 1354 C CA . SER A 1 174 ? -4.600 3.206 24.860 1.00 91.12 174 SER A CA 1
ATOM 1355 C C . SER A 1 174 ? -4.539 4.731 24.834 1.00 91.12 174 SER A C 1
ATOM 1357 O O . SER A 1 174 ? -5.187 5.386 25.653 1.00 91.12 174 SER A O 1
ATOM 1359 N N . ARG A 1 175 ? -3.836 5.323 23.855 1.00 88.75 175 ARG A N 1
ATOM 1360 C CA . ARG A 1 175 ? -3.764 6.784 23.692 1.00 88.75 175 ARG A CA 1
ATOM 1361 C C . ARG A 1 175 ? -5.145 7.411 23.507 1.00 88.75 175 ARG A C 1
ATOM 1363 O O . ARG A 1 175 ? -5.459 8.409 24.156 1.00 88.75 175 ARG A O 1
ATOM 1370 N N . ASN A 1 176 ? -5.997 6.817 22.669 1.00 90.94 176 ASN A N 1
ATOM 1371 C CA . ASN A 1 176 ? -7.363 7.308 22.468 1.00 90.94 176 ASN A CA 1
ATOM 1372 C C . ASN A 1 176 ? -8.247 7.086 23.701 1.00 90.94 176 ASN A C 1
ATOM 1374 O O . ASN A 1 176 ? -9.037 7.967 24.045 1.00 90.94 176 ASN A O 1
ATOM 1378 N N . LYS A 1 177 ? -8.084 5.962 24.410 1.00 89.19 177 LYS A N 1
ATOM 1379 C CA . LYS A 1 177 ? -8.773 5.712 25.685 1.00 89.19 177 LYS A CA 1
ATOM 1380 C C . LYS A 1 177 ? -8.427 6.784 26.727 1.00 89.19 177 LYS A C 1
ATOM 1382 O O . LYS A 1 177 ? -9.332 7.353 27.334 1.00 89.19 177 LYS A O 1
ATOM 1387 N N . MET A 1 178 ? -7.144 7.119 26.874 1.00 89.25 178 MET A N 1
ATOM 1388 C CA . MET A 1 178 ? -6.674 8.153 27.801 1.00 89.25 178 MET A CA 1
ATOM 1389 C C . MET A 1 178 ? -7.176 9.551 27.418 1.00 89.25 178 MET A C 1
ATOM 1391 O O . MET A 1 178 ? -7.664 10.278 28.282 1.00 89.25 178 MET A O 1
ATOM 1395 N N . ARG A 1 179 ? -7.124 9.918 26.128 1.00 87.56 179 ARG A N 1
ATOM 1396 C CA . ARG A 1 179 ? -7.683 11.192 25.631 1.00 87.56 179 ARG A CA 1
ATOM 1397 C C . ARG A 1 179 ? -9.169 11.330 25.972 1.00 87.56 179 ARG A C 1
ATOM 1399 O O . ARG A 1 179 ? -9.576 12.365 26.490 1.00 87.56 179 ARG A O 1
ATOM 1406 N N . ARG A 1 180 ? -9.965 10.276 25.750 1.00 86.38 180 ARG A N 1
ATOM 1407 C CA . ARG A 1 180 ? -11.397 10.257 26.102 1.00 86.38 180 ARG A CA 1
ATOM 1408 C C . ARG A 1 180 ? -11.635 10.413 27.603 1.00 86.38 180 ARG A C 1
ATOM 1410 O O . ARG A 1 180 ? -12.566 11.110 27.984 1.00 86.38 180 ARG A O 1
ATOM 1417 N N . HIS A 1 181 ? -10.818 9.782 28.447 1.00 85.31 181 HIS A N 1
ATOM 1418 C CA . HIS A 1 181 ? -10.949 9.927 29.897 1.00 85.31 181 HIS A CA 1
ATOM 1419 C C . HIS A 1 181 ? -10.635 11.359 30.355 1.00 85.31 181 HIS A C 1
ATOM 1421 O O . HIS A 1 181 ? -11.409 11.921 31.128 1.00 85.31 181 HIS A O 1
ATOM 1427 N N . ARG A 1 182 ? -9.553 11.970 29.852 1.00 84.38 182 ARG A N 1
ATOM 1428 C CA . ARG A 1 182 ? -9.175 13.353 30.197 1.00 84.38 182 ARG A CA 1
ATOM 1429 C C . ARG A 1 182 ? -10.208 14.375 29.726 1.00 84.38 182 ARG A C 1
ATOM 1431 O O . ARG A 1 182 ? -10.554 15.264 30.488 1.00 84.38 182 ARG A O 1
ATOM 1438 N N . GLY A 1 183 ? -10.756 14.207 28.520 1.00 80.25 183 GLY A N 1
ATOM 1439 C CA . GLY A 1 183 ? -11.813 15.084 28.002 1.00 80.25 183 GLY A CA 1
ATOM 1440 C C . GLY A 1 183 ? -13.118 15.036 28.807 1.00 80.25 183 GLY A C 1
ATOM 1441 O O . GLY A 1 183 ? -13.874 15.995 28.783 1.00 80.25 183 GLY A O 1
ATOM 1442 N N . LYS A 1 184 ? -13.370 13.948 29.548 1.00 73.56 184 LYS A N 1
ATOM 1443 C CA . LYS A 1 184 ? -14.506 13.831 30.479 1.00 73.56 184 LYS A CA 1
ATOM 1444 C C . LYS A 1 184 ? -14.218 14.377 31.881 1.00 73.56 184 LYS A C 1
ATOM 1446 O O . LYS A 1 184 ? -15.155 14.572 32.641 1.00 73.56 184 LYS A O 1
ATOM 1451 N N . ALA A 1 185 ? -12.947 14.562 32.234 1.00 68.31 185 ALA A N 1
ATOM 1452 C CA . ALA A 1 185 ? -12.504 14.989 33.561 1.00 68.31 185 ALA A CA 1
ATOM 1453 C C . ALA A 1 185 ? -12.132 16.482 33.623 1.00 68.31 185 ALA A C 1
ATOM 1455 O O . ALA A 1 185 ? -11.646 16.937 34.655 1.00 68.31 185 ALA A O 1
ATOM 1456 N N . ALA A 1 186 ? -12.330 17.242 32.539 1.00 51.84 186 ALA A N 1
ATOM 1457 C CA . ALA A 1 186 ? -12.197 18.692 32.575 1.00 51.84 186 ALA A CA 1
ATOM 1458 C C . ALA A 1 186 ? -13.338 19.269 33.440 1.00 51.84 186 ALA A C 1
ATOM 1460 O O . ALA A 1 186 ? -14.503 19.036 33.106 1.00 51.84 186 ALA A O 1
ATOM 1461 N N . PRO A 1 187 ? -13.043 19.962 34.556 1.00 54.06 187 PRO A N 1
ATOM 1462 C CA . PRO A 1 187 ? -14.077 20.625 35.342 1.00 54.06 187 PRO A CA 1
ATOM 1463 C C . PRO A 1 187 ? -14.745 21.723 34.494 1.00 54.06 187 PRO A C 1
ATOM 1465 O O . PRO A 1 187 ? -14.080 22.290 33.621 1.00 54.06 187 PRO A O 1
ATOM 1468 N N . PRO A 1 188 ? -16.040 22.024 34.709 1.00 50.66 188 PRO A N 1
ATOM 1469 C CA . PRO A 1 188 ? -16.701 23.112 33.999 1.00 50.66 188 PRO A CA 1
ATOM 1470 C C . PRO A 1 188 ? -15.942 24.417 34.256 1.00 50.66 188 PRO A C 1
ATOM 1472 O O . PRO A 1 188 ? -15.684 24.779 35.404 1.00 50.66 188 PRO A O 1
ATOM 1475 N N . THR A 1 189 ? -15.558 25.101 33.179 1.00 51.84 189 THR A N 1
ATOM 1476 C CA . THR A 1 189 ? -15.022 26.461 33.227 1.00 51.84 189 THR A CA 1
ATOM 1477 C C . THR A 1 189 ? -16.085 27.368 33.835 1.00 51.84 189 THR A C 1
ATOM 1479 O O . THR A 1 189 ? -17.142 27.565 33.241 1.00 51.84 189 THR A O 1
ATOM 1482 N N . GLN A 1 190 ? -15.835 27.863 35.046 1.00 47.19 190 GLN A N 1
ATOM 1483 C CA . GLN A 1 190 ? -16.629 28.937 35.629 1.00 47.19 190 GLN A CA 1
ATOM 1484 C C . GLN A 1 190 ? -16.267 30.234 34.903 1.00 47.19 190 GLN A C 1
ATOM 1486 O O . GLN A 1 190 ? -15.157 30.740 35.064 1.00 47.19 190 GLN A O 1
ATOM 1491 N N . ASP A 1 191 ? -17.198 30.746 34.101 1.00 46.53 191 ASP A N 1
ATOM 1492 C CA . ASP A 1 191 ? -17.154 32.120 33.612 1.00 46.53 191 ASP A CA 1
ATOM 1493 C C . ASP A 1 191 ? -17.394 33.051 34.808 1.00 46.53 191 ASP A C 1
ATOM 1495 O O . ASP A 1 191 ? -18.457 33.024 35.433 1.00 46.53 191 ASP A O 1
ATOM 1499 N N . VAL A 1 192 ? -16.374 33.830 35.168 1.00 46.03 192 VAL A N 1
ATOM 1500 C CA . VAL A 1 192 ? -16.482 34.884 36.181 1.00 46.03 192 VAL A CA 1
ATOM 1501 C C . VAL A 1 192 ? -16.962 36.151 35.474 1.00 46.03 192 VAL A C 1
ATOM 1503 O O . VAL A 1 192 ? -16.279 36.652 34.580 1.00 46.03 192 VAL A O 1
ATOM 1506 N N . VAL A 1 193 ? -18.161 36.597 35.860 1.00 55.47 193 VAL A N 1
ATOM 1507 C CA . VAL A 1 193 ? -18.791 37.883 35.507 1.00 55.47 193 VAL A CA 1
ATOM 1508 C C . VAL A 1 193 ? -18.079 39.034 36.206 1.00 55.47 193 VAL A C 1
ATOM 1510 O O . VAL A 1 193 ? -17.724 38.855 37.394 1.00 55.47 193 VAL A O 1
#

Mean predicted aligned error: 7.49 Å